Protein AF-A0A8B7V124-F1 (afdb_monomer_lite)

Organism: Castor canadensis (NCBI:txid51338)

pLDDT: mean 78.53, std 24.04, range [31.31, 98.75]

Radius of gyration: 54.56 Å; chains: 1; bounding box: 121×30×153 Å

InterPro domains:
  IPR007128 Nuclear MIS12/MIND complex subunit PMF1/Nnf1 [PF03980] (54-152)
  IPR007128 Nuclear MIS12/MIND complex subunit PMF1/Nnf1 [PTHR15459] (35-185)

Secondary structure (DSSP, 8-state):
--------------------------------PPPHHHHHHHHSHHHHHH-HHHHHHHHHHHHHHHHHHHHHHHHHHHHHTTHHHHHHHHHHHHHHTTT--SPPP---S-HHHHHHHHHHHHHHHHHHHHHHHHHHHHHHHHHHHHHHHHHHHHHHHHHHHHHHHHHHHHHHHHHHHHHHHHHHTT--------------PPP---------------

Sequence (218 aa):
MATKLTSCDKKQRSPGSLTGLVLDPSPPLPSPLPSSYQRFTDCYKHFYQLQPEMTQRIYDKFISQLQTSVREEISEIKEEGNLEAVLNSLDKIVEEGKDHKEPAWRPSGIPEKDLCSAMAPYFLQQRDTLRRHVQKQEAKNKELADAVLAGRRQVEELQQQVQARQQAWQALHKEQKELLEVLGGLSEETAQPQSTGQLRSRPCGWHTGPGQAGYENS

Structure (mmCIF, N/CA/C/O backbone):
data_AF-A0A8B7V124-F1
#
_entry.id   AF-A0A8B7V124-F1
#
loop_
_atom_site.group_PDB
_atom_site.id
_atom_site.type_symbol
_atom_site.label_atom_id
_atom_site.label_alt_id
_atom_site.label_comp_id
_atom_site.label_asym_id
_atom_site.label_entity_id
_atom_site.label_seq_id
_atom_site.pdbx_PDB_ins_code
_atom_site.Cartn_x
_atom_site.Cartn_y
_atom_site.Cartn_z
_atom_site.occupancy
_atom_site.B_iso_or_equiv
_atom_site.auth_seq_id
_atom_site.auth_comp_id
_atom_site.auth_asym_id
_atom_site.auth_atom_id
_atom_site.pdbx_PDB_model_num
ATOM 1 N N . MET A 1 1 ? -17.530 -18.420 -30.880 1.00 45.78 1 MET A N 1
ATOM 2 C CA . MET A 1 1 ? -18.142 -19.274 -29.842 1.00 45.78 1 MET A CA 1
ATOM 3 C C . MET A 1 1 ? -19.014 -18.383 -28.984 1.00 45.78 1 MET A C 1
ATOM 5 O O . MET A 1 1 ? -18.495 -17.492 -28.329 1.00 45.78 1 MET A O 1
ATOM 9 N N . ALA A 1 2 ? -20.327 -18.525 -29.134 1.00 38.59 2 ALA A N 1
ATOM 10 C CA . ALA A 1 2 ? -21.326 -17.711 -28.460 1.00 38.59 2 ALA A CA 1
ATOM 11 C C . ALA A 1 2 ? -21.760 -18.417 -27.174 1.00 38.59 2 ALA A C 1
ATOM 13 O O . ALA A 1 2 ? -22.212 -19.559 -27.236 1.00 38.59 2 ALA A O 1
ATOM 14 N N . THR A 1 3 ? -21.660 -17.739 -26.036 1.00 47.59 3 THR A N 1
ATOM 15 C CA . THR A 1 3 ? -22.292 -18.165 -24.785 1.00 47.59 3 THR A CA 1
ATOM 16 C C . THR A 1 3 ? -23.398 -17.178 -24.440 1.00 47.59 3 THR A C 1
ATOM 18 O O . THR A 1 3 ? -23.200 -15.968 -24.365 1.00 47.59 3 THR A O 1
ATOM 21 N N . LYS A 1 4 ? -24.597 -17.738 -24.317 1.00 44.16 4 LYS A N 1
ATOM 22 C CA . LYS A 1 4 ? -25.876 -17.097 -24.035 1.00 44.16 4 LYS A CA 1
ATOM 23 C C . LYS A 1 4 ? -26.302 -17.518 -22.620 1.00 44.16 4 LYS A C 1
ATOM 25 O O . LYS A 1 4 ? -26.071 -18.670 -22.268 1.00 44.16 4 LYS A O 1
ATOM 30 N N . LEU A 1 5 ? -27.050 -16.627 -21.952 1.00 39.66 5 LEU A N 1
ATOM 31 C CA . LEU A 1 5 ? -27.946 -16.848 -20.791 1.00 39.66 5 LEU A CA 1
ATOM 32 C C . LEU A 1 5 ? -27.227 -16.907 -19.425 1.00 39.66 5 LEU A C 1
ATOM 34 O O . LEU A 1 5 ? -26.161 -17.489 -19.322 1.00 39.66 5 LEU A O 1
ATOM 38 N N . THR A 1 6 ? -27.706 -16.283 -18.342 1.00 47.81 6 THR A N 1
ATOM 39 C CA . THR A 1 6 ? -29.091 -16.114 -17.836 1.00 47.81 6 THR A CA 1
ATOM 40 C C . THR A 1 6 ? -29.226 -14.788 -17.051 1.00 47.81 6 THR A C 1
ATOM 42 O O . THR A 1 6 ? -28.397 -14.493 -16.200 1.00 47.81 6 THR A O 1
ATOM 45 N N . SER A 1 7 ? -30.122 -13.861 -17.411 1.00 35.34 7 SER A N 1
ATOM 46 C CA . SER A 1 7 ? -31.487 -13.673 -16.866 1.00 35.34 7 SER A CA 1
ATOM 47 C C . SER A 1 7 ? -31.578 -13.681 -15.329 1.00 35.34 7 SER A C 1
ATOM 49 O O . SER A 1 7 ? -31.742 -14.740 -14.733 1.00 35.34 7 SER A O 1
ATOM 51 N N . CYS A 1 8 ? -31.510 -12.497 -14.703 1.00 40.81 8 CYS A N 1
ATOM 52 C CA . CYS A 1 8 ? -31.831 -12.291 -13.287 1.00 40.81 8 CYS A CA 1
ATOM 53 C C . CYS A 1 8 ? -33.260 -11.751 -13.148 1.00 40.81 8 CYS A C 1
ATOM 55 O O . CYS A 1 8 ? -33.602 -10.690 -13.674 1.00 40.81 8 CYS A O 1
ATOM 57 N N . ASP A 1 9 ? -34.069 -12.525 -12.437 1.00 39.94 9 ASP A N 1
ATOM 58 C CA . ASP A 1 9 ? -35.485 -12.337 -12.150 1.00 39.94 9 ASP A CA 1
ATOM 59 C C . ASP A 1 9 ? -35.740 -11.047 -11.351 1.00 39.94 9 ASP A C 1
ATOM 61 O O . ASP A 1 9 ? -35.278 -10.873 -10.220 1.00 39.94 9 ASP A O 1
ATOM 65 N N . LYS A 1 10 ? -36.484 -10.111 -11.947 1.00 42.22 10 LYS A N 1
ATOM 66 C CA . LYS A 1 10 ? -36.874 -8.841 -11.328 1.00 42.22 10 LYS A CA 1
ATOM 67 C C . LYS A 1 10 ? -38.241 -9.022 -10.675 1.00 42.22 10 LYS A C 1
ATOM 69 O O . LYS A 1 10 ? -39.273 -8.755 -11.284 1.00 42.22 10 LYS A O 1
ATOM 74 N N . LYS A 1 11 ? -38.257 -9.482 -9.422 1.00 42.84 11 LYS A N 1
ATOM 75 C CA . LYS A 1 11 ? -39.497 -9.656 -8.655 1.00 42.84 11 LYS A CA 1
ATOM 76 C C . LYS A 1 11 ? -40.044 -8.297 -8.207 1.00 42.84 11 LYS A C 1
ATOM 78 O O . LYS A 1 11 ? -39.643 -7.751 -7.182 1.00 42.84 11 LYS A O 1
ATOM 83 N N . GLN A 1 12 ? -40.956 -7.746 -9.007 1.00 40.50 12 GLN A N 1
ATOM 84 C CA . GLN A 1 12 ? -41.822 -6.630 -8.629 1.00 40.50 12 GLN A CA 1
ATOM 85 C C . GLN A 1 12 ? -42.711 -7.050 -7.449 1.00 40.50 12 GLN A C 1
ATOM 87 O O . GLN A 1 12 ? -43.379 -8.082 -7.497 1.00 40.50 12 GLN A O 1
ATOM 92 N N . ARG A 1 13 ? -42.721 -6.246 -6.383 1.00 34.88 13 ARG A N 1
ATOM 93 C CA . ARG A 1 13 ? -43.641 -6.379 -5.250 1.00 34.88 13 ARG A CA 1
ATOM 94 C C . ARG A 1 13 ? -44.623 -5.210 -5.322 1.00 34.88 13 ARG A C 1
ATOM 96 O O . ARG A 1 13 ? -44.212 -4.062 -5.185 1.00 34.88 13 ARG A O 1
ATOM 103 N N . SER A 1 14 ? -45.888 -5.510 -5.603 1.00 39.25 14 SER A N 1
ATOM 104 C CA . SER A 1 14 ? -46.992 -4.542 -5.621 1.00 39.25 14 SER A CA 1
ATOM 105 C C . SER A 1 14 ? -47.253 -3.952 -4.226 1.00 39.25 14 SER A C 1
ATOM 107 O O . SER A 1 14 ? -47.037 -4.651 -3.231 1.00 39.25 14 SER A O 1
ATOM 109 N N . PRO A 1 15 ? -47.755 -2.707 -4.122 1.00 39.94 15 PRO A N 1
ATOM 110 C CA . PRO A 1 15 ? -48.135 -2.117 -2.845 1.00 39.94 15 PRO A CA 1
ATOM 111 C C . PRO A 1 15 ? -49.490 -2.675 -2.392 1.00 39.94 15 PRO A C 1
ATOM 113 O O . PRO A 1 15 ? -50.513 -2.485 -3.048 1.00 39.94 15 PRO A O 1
ATOM 116 N N . GLY A 1 16 ? -49.486 -3.395 -1.271 1.00 38.00 16 GLY A N 1
ATOM 117 C CA . GLY A 1 16 ? -50.695 -3.825 -0.577 1.00 38.00 16 GLY A CA 1
ATOM 118 C C . GLY A 1 16 ? -51.297 -2.672 0.223 1.00 38.00 16 GLY A C 1
ATOM 119 O O . GLY A 1 16 ? -50.619 -2.059 1.043 1.00 38.00 16 GLY A O 1
ATOM 120 N N . SER A 1 17 ? -52.572 -2.399 -0.040 1.00 38.47 17 SER A N 1
ATOM 121 C CA . SER A 1 17 ? -53.454 -1.537 0.745 1.00 38.47 17 SER A CA 1
ATOM 122 C C . SER A 1 17 ? -53.618 -2.088 2.166 1.00 38.47 17 SER A C 1
ATOM 124 O O . SER A 1 17 ? -53.975 -3.254 2.331 1.00 38.47 17 SER A O 1
ATOM 126 N N . LEU A 1 18 ? -53.380 -1.257 3.182 1.00 40.75 18 LEU A N 1
ATOM 127 C CA . LEU A 1 18 ? -53.732 -1.539 4.575 1.00 40.75 18 LEU A CA 1
ATOM 128 C C . LEU A 1 18 ? -54.548 -0.367 5.124 1.00 40.75 18 LEU A C 1
ATOM 130 O O . LEU A 1 18 ? -54.031 0.596 5.682 1.00 40.75 18 LEU A O 1
ATOM 134 N N . THR A 1 19 ? -55.856 -0.462 4.923 1.00 41.66 19 THR A N 1
ATOM 135 C CA . THR A 1 19 ? -56.873 0.223 5.717 1.00 41.66 19 THR A CA 1
ATOM 136 C C . THR A 1 19 ? -56.871 -0.303 7.154 1.00 41.66 19 THR A C 1
ATOM 138 O O . THR A 1 19 ? -56.970 -1.509 7.358 1.00 41.66 19 THR A O 1
ATOM 141 N N . GLY A 1 20 ? -56.863 0.617 8.123 1.00 44.06 20 GLY A N 1
ATOM 142 C CA . GLY A 1 20 ? -57.422 0.412 9.463 1.00 44.06 20 GLY A CA 1
ATOM 143 C C . GLY A 1 20 ? -56.501 -0.236 10.497 1.00 44.06 20 GLY A C 1
ATOM 144 O O . GLY A 1 20 ? -56.637 -1.419 10.785 1.00 44.06 20 GLY A O 1
ATOM 145 N N . LEU A 1 21 ? -55.648 0.564 11.143 1.00 39.94 21 LEU A N 1
ATOM 146 C CA . LEU A 1 21 ? -55.142 0.241 12.478 1.00 39.94 21 LEU A CA 1
ATOM 147 C C . LEU A 1 21 ? -55.920 1.072 13.498 1.00 39.94 21 LEU A C 1
ATOM 149 O O . LEU A 1 21 ? -55.741 2.283 13.618 1.00 39.94 21 LEU A O 1
ATOM 153 N N . VAL A 1 22 ? -56.836 0.388 14.179 1.00 45.72 22 VAL A N 1
ATOM 154 C CA . VAL A 1 22 ? -57.455 0.830 15.427 1.00 45.72 22 VAL A CA 1
ATOM 155 C C . VAL A 1 22 ? -56.328 1.074 16.433 1.00 45.72 22 VAL A C 1
ATOM 157 O O . VAL A 1 22 ? -55.460 0.224 16.613 1.00 45.72 22 VAL A O 1
ATOM 160 N N . LEU A 1 23 ? -56.319 2.258 17.041 1.00 41.38 23 LEU A N 1
ATOM 161 C CA . LEU A 1 23 ? -55.441 2.600 18.156 1.00 41.38 23 LEU A CA 1
ATOM 162 C C . LEU A 1 23 ? -55.793 1.701 19.347 1.00 41.38 23 LEU A C 1
ATOM 164 O O . LEU A 1 23 ? -56.832 1.896 19.978 1.00 41.38 23 LEU A O 1
ATOM 168 N N . ASP A 1 24 ? -54.937 0.724 19.637 1.00 43.06 24 ASP A N 1
ATOM 169 C CA . ASP A 1 24 ? -54.949 0.020 20.917 1.00 43.06 24 ASP A CA 1
ATOM 170 C C . ASP A 1 24 ? -54.688 1.022 22.060 1.00 43.06 24 ASP A C 1
ATOM 172 O O . ASP A 1 24 ? -53.846 1.919 21.918 1.00 43.06 24 ASP A O 1
ATOM 176 N N . PRO A 1 25 ? -55.385 0.903 23.203 1.00 53.31 25 PRO A N 1
ATOM 177 C CA . PRO A 1 25 ? -55.109 1.726 24.370 1.00 53.31 25 PRO A CA 1
ATOM 178 C C . PRO A 1 25 ? -53.714 1.399 24.917 1.00 53.31 25 PRO A C 1
ATOM 180 O O . PRO A 1 25 ? -53.377 0.236 25.141 1.00 53.31 25 PRO A O 1
ATOM 183 N N . SER A 1 26 ? -52.909 2.444 25.136 1.00 50.06 26 SER A N 1
ATOM 184 C CA . SER A 1 26 ? -51.562 2.351 25.704 1.00 50.06 26 SER A CA 1
ATOM 185 C C . SER A 1 26 ? -51.514 1.420 26.923 1.00 50.06 26 SER A C 1
ATOM 187 O O . SER A 1 26 ? -52.350 1.562 27.823 1.00 50.06 26 SER A O 1
ATOM 189 N N . PRO A 1 27 ? -50.525 0.511 27.006 1.00 60.25 27 PRO A N 1
ATOM 190 C CA . PRO A 1 27 ? -50.343 -0.309 28.192 1.00 60.25 27 PRO A CA 1
ATOM 191 C C . PRO A 1 27 ? -50.067 0.591 29.409 1.00 60.25 27 PRO A C 1
ATOM 193 O O . PRO A 1 27 ? -49.429 1.642 29.263 1.00 60.25 27 PRO A O 1
ATOM 196 N N . PRO A 1 28 ? -50.538 0.212 30.611 1.00 58.75 28 PRO A N 1
ATOM 197 C CA . PRO A 1 28 ? -50.255 0.968 31.821 1.00 58.75 28 PRO A CA 1
ATOM 198 C C . PRO A 1 28 ? -48.741 1.080 32.014 1.00 58.75 28 PRO A C 1
ATOM 200 O O . PRO A 1 28 ? -48.007 0.102 31.854 1.00 58.75 28 PRO A O 1
ATOM 203 N N . LEU A 1 29 ? -48.292 2.299 32.330 1.00 55.34 29 LEU A N 1
ATOM 204 C CA . LEU A 1 29 ? -46.898 2.619 32.630 1.00 55.34 29 LEU A CA 1
ATOM 205 C C . LEU A 1 29 ? -46.316 1.571 33.591 1.00 55.34 29 LEU A C 1
ATOM 207 O O . LEU A 1 29 ? -46.963 1.253 34.595 1.00 55.34 29 LEU A O 1
ATOM 211 N N . PRO A 1 30 ? -45.110 1.042 33.317 1.00 55.03 30 PRO A N 1
ATOM 212 C CA . PRO A 1 30 ? -44.469 0.112 34.227 1.00 55.03 30 PRO A CA 1
ATOM 213 C C . PRO A 1 30 ? -44.322 0.806 35.581 1.00 55.03 30 PRO A C 1
ATOM 215 O O . PRO A 1 30 ? -43.822 1.930 35.660 1.00 55.03 30 PRO A O 1
ATOM 218 N N . SER A 1 31 ? -44.779 0.137 36.643 1.00 58.59 31 SER A N 1
ATOM 219 C CA . SER A 1 31 ? -44.469 0.525 38.020 1.00 58.59 31 SER A CA 1
ATOM 220 C C . SER A 1 31 ? -42.985 0.889 38.105 1.00 58.59 31 SER A C 1
ATOM 222 O O . SER A 1 31 ? -42.183 0.151 37.516 1.00 58.59 31 SER A O 1
ATOM 224 N N . PRO A 1 32 ? -42.604 1.979 38.798 1.00 56.25 32 PRO A N 1
ATOM 225 C CA . PRO A 1 32 ? -41.208 2.378 38.891 1.00 56.25 32 PRO A CA 1
ATOM 226 C C . PRO A 1 32 ? 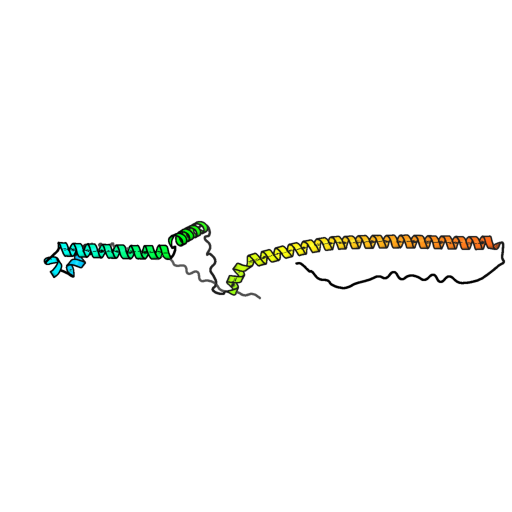-40.405 1.169 39.358 1.00 56.25 32 PRO A C 1
ATOM 228 O O . PRO A 1 32 ? -40.660 0.619 40.430 1.00 56.25 32 PRO A O 1
ATOM 231 N N . LEU A 1 33 ? -39.510 0.691 38.488 1.00 47.50 33 LEU A N 1
ATOM 232 C CA . LEU A 1 33 ? -38.660 -0.445 38.803 1.00 47.50 33 LEU A CA 1
ATOM 233 C C . LEU A 1 33 ? -37.944 -0.105 40.111 1.00 47.50 33 LEU A C 1
ATOM 235 O O . LEU A 1 33 ? -37.412 1.005 40.216 1.00 47.50 33 LEU A O 1
ATOM 239 N N . PRO A 1 34 ? -37.934 -1.017 41.099 1.00 54.59 34 PRO A N 1
ATOM 240 C CA . PRO A 1 34 ? -37.296 -0.728 42.368 1.00 54.59 34 PRO A CA 1
ATOM 241 C C . PRO A 1 34 ? -35.856 -0.322 42.094 1.00 54.59 34 PRO A C 1
ATOM 243 O O . PRO A 1 34 ? -35.172 -0.959 41.275 1.00 54.59 34 PRO A O 1
ATOM 246 N N . SER A 1 35 ? -35.438 0.772 42.733 1.00 80.62 35 SER A N 1
ATOM 247 C CA . SER A 1 35 ? -34.090 1.303 42.565 1.00 80.62 35 SER A CA 1
ATOM 248 C C . SER A 1 35 ? -33.078 0.195 42.864 1.00 80.62 35 SER A C 1
ATOM 250 O O . SER A 1 35 ? -33.352 -0.728 43.636 1.00 80.62 35 SER A O 1
ATOM 252 N N . SER A 1 36 ? -31.898 0.256 42.247 1.00 86.19 36 SER A N 1
ATOM 253 C CA . SER A 1 36 ? -30.845 -0.746 42.479 1.00 86.19 36 SER A CA 1
ATOM 254 C C . SER A 1 36 ? -30.557 -0.940 43.983 1.00 86.19 36 SER A C 1
ATOM 256 O O . SER A 1 36 ? -30.338 -2.062 44.435 1.00 86.19 36 SER A O 1
ATOM 258 N N . TYR A 1 37 ? -30.702 0.124 44.781 1.00 89.81 37 TYR A N 1
ATOM 259 C CA . TYR A 1 37 ? -30.616 0.059 46.237 1.00 89.81 37 TYR A CA 1
ATOM 260 C C . TYR A 1 37 ? -31.793 -0.674 46.896 1.00 89.81 37 TYR A C 1
ATOM 262 O O . TYR A 1 37 ? -31.568 -1.513 47.762 1.00 89.81 37 TYR A O 1
ATOM 270 N N . GLN A 1 38 ? -33.037 -0.429 46.469 1.00 90.06 38 GLN A N 1
ATOM 271 C CA . GLN A 1 38 ? -34.207 -1.147 46.996 1.00 90.06 38 GLN A CA 1
ATOM 272 C C . GLN A 1 38 ? -34.080 -2.655 46.783 1.00 90.06 38 GLN A C 1
ATOM 274 O O . GLN A 1 38 ? -34.262 -3.422 47.726 1.00 90.06 38 GLN A O 1
ATOM 279 N N . ARG A 1 39 ? -33.649 -3.074 45.587 1.00 92.00 39 ARG A N 1
ATOM 280 C CA . ARG A 1 39 ? -33.381 -4.488 45.280 1.00 92.00 39 ARG A CA 1
ATOM 281 C C . ARG A 1 39 ? -32.311 -5.080 46.196 1.00 92.00 39 ARG A C 1
ATOM 283 O O . ARG A 1 39 ? -32.465 -6.198 46.672 1.00 92.00 39 ARG A O 1
ATOM 290 N N . PHE A 1 40 ? -31.253 -4.320 46.474 1.00 90.56 40 PHE A N 1
ATOM 291 C CA . PHE A 1 40 ? -30.205 -4.725 47.407 1.00 90.56 40 PHE A CA 1
ATOM 292 C C . PHE A 1 40 ? -30.754 -4.890 48.834 1.00 90.56 40 PHE A C 1
ATOM 294 O O . PHE A 1 40 ? -30.565 -5.935 49.454 1.00 90.56 40 PHE A O 1
ATOM 301 N N . THR A 1 41 ? -31.512 -3.916 49.342 1.00 91.69 41 THR A N 1
ATOM 302 C CA . THR A 1 41 ? -32.113 -3.995 50.684 1.00 91.69 41 THR A CA 1
ATOM 303 C C . THR A 1 41 ? -33.182 -5.083 50.801 1.00 91.69 41 THR A C 1
ATOM 305 O O . THR A 1 41 ? -33.316 -5.695 51.859 1.00 91.69 41 THR A O 1
ATOM 308 N N . ASP A 1 42 ? -33.895 -5.390 49.713 1.00 91.12 42 ASP A N 1
ATOM 309 C CA . ASP A 1 42 ? -34.887 -6.467 49.659 1.00 91.12 42 ASP A CA 1
ATOM 310 C C . ASP A 1 42 ? -34.257 -7.860 49.796 1.00 91.12 42 ASP A C 1
ATOM 312 O O . ASP A 1 42 ? -34.894 -8.773 50.326 1.00 91.12 42 ASP A O 1
ATOM 316 N N . CYS A 1 43 ? -33.005 -8.032 49.369 1.00 90.00 43 CYS A N 1
ATOM 317 C CA . CYS A 1 43 ? -32.247 -9.268 49.565 1.00 90.00 43 CYS A CA 1
ATOM 318 C C . CYS A 1 43 ? -31.611 -9.361 50.963 1.00 90.00 43 CYS A C 1
ATOM 320 O O . CYS A 1 43 ? -31.381 -10.463 51.457 1.00 90.00 43 CYS A O 1
ATOM 322 N N . TYR A 1 44 ? -31.379 -8.224 51.628 1.00 89.44 44 TYR A N 1
ATOM 323 C CA . TYR A 1 44 ? -30.712 -8.135 52.935 1.00 89.44 44 TYR A CA 1
ATOM 324 C C . TYR A 1 44 ? -31.603 -7.513 54.027 1.00 89.44 44 TYR A C 1
ATOM 326 O O . TYR A 1 44 ? -31.128 -6.772 54.890 1.00 89.44 44 TYR A O 1
ATOM 334 N N . LYS A 1 45 ? -32.904 -7.844 54.028 1.00 90.12 45 LYS A N 1
ATOM 335 C CA . LYS A 1 45 ? -33.929 -7.216 54.892 1.00 90.12 45 LYS A CA 1
ATOM 336 C C . LYS A 1 45 ? -33.584 -7.221 56.378 1.00 90.12 45 LYS A C 1
ATOM 338 O O . LYS A 1 45 ? -33.771 -6.212 57.048 1.00 90.12 45 LYS A O 1
ATOM 343 N N . HIS A 1 46 ? -33.078 -8.341 56.892 1.00 89.50 46 HIS A N 1
ATOM 344 C CA . HIS A 1 46 ? -32.796 -8.489 58.322 1.00 89.50 46 HIS A CA 1
ATOM 345 C C . HIS A 1 46 ? -31.648 -7.575 58.779 1.00 89.50 46 HIS A C 1
ATOM 347 O O . HIS A 1 46 ? -31.729 -6.943 59.825 1.00 89.50 46 HIS A O 1
ATOM 353 N N . PHE A 1 47 ? -30.604 -7.445 57.955 1.00 87.50 47 PHE A N 1
ATOM 354 C CA . PHE A 1 47 ? -29.471 -6.562 58.229 1.00 87.50 47 PHE A CA 1
ATOM 355 C C . PHE A 1 47 ? -29.841 -5.084 58.040 1.00 87.50 47 PHE A C 1
ATOM 357 O O . PHE A 1 47 ? -29.493 -4.250 58.872 1.00 87.50 47 PHE A O 1
ATOM 364 N N . TYR A 1 48 ? -30.632 -4.775 57.010 1.00 89.69 48 TYR A N 1
ATOM 365 C CA . TYR A 1 48 ? -31.144 -3.428 56.761 1.00 89.69 48 TYR A CA 1
ATOM 366 C C . TYR A 1 48 ? -32.024 -2.900 57.906 1.00 89.69 48 TYR A C 1
ATOM 368 O O . TYR A 1 48 ? -31.905 -1.738 58.280 1.00 89.69 48 TYR A O 1
ATOM 376 N N . GLN A 1 49 ? -32.868 -3.753 58.500 1.00 91.38 49 GLN A N 1
ATOM 377 C CA . GLN A 1 49 ? -33.705 -3.392 59.653 1.00 91.38 49 GLN A CA 1
ATOM 378 C C . GLN A 1 49 ? -32.888 -3.104 60.920 1.00 91.38 49 GLN A C 1
ATOM 380 O O . GLN A 1 49 ? -33.284 -2.258 61.717 1.00 91.38 49 GLN A O 1
ATOM 385 N N . LEU A 1 50 ? -31.759 -3.795 61.105 1.00 92.62 50 LEU A N 1
ATOM 386 C CA . LEU A 1 50 ? -30.871 -3.608 62.255 1.00 92.62 50 LEU A CA 1
ATOM 387 C C . LEU A 1 50 ? -29.960 -2.383 62.090 1.00 92.62 50 LEU A C 1
ATOM 389 O O . LEU A 1 50 ? -29.764 -1.634 63.043 1.00 92.62 50 LEU A O 1
ATOM 393 N N . GLN A 1 51 ? -29.383 -2.189 60.898 1.00 89.50 51 GLN A N 1
ATOM 394 C CA . GLN A 1 51 ? -28.433 -1.112 60.602 1.00 89.50 51 GLN A CA 1
ATOM 395 C C . GLN A 1 51 ? -28.619 -0.559 59.173 1.00 89.50 51 GLN A C 1
ATOM 397 O O . GLN A 1 51 ? -27.863 -0.909 58.254 1.00 89.50 51 GLN A O 1
ATOM 402 N N . PRO A 1 52 ? -29.588 0.350 58.960 1.00 89.94 52 PRO A N 1
ATOM 403 C CA . PRO A 1 52 ? -29.867 0.909 57.636 1.00 89.94 52 PRO A CA 1
ATOM 404 C C . PRO A 1 52 ? -28.726 1.798 57.124 1.00 89.94 52 PRO A C 1
ATOM 406 O O . PRO A 1 52 ? -28.356 1.711 55.954 1.00 89.94 52 PRO A O 1
ATOM 409 N N . GLU A 1 53 ? -28.101 2.586 58.004 1.00 91.06 53 GLU A N 1
ATOM 410 C CA . GLU A 1 53 ? -26.977 3.467 57.652 1.00 91.06 53 GLU A CA 1
ATOM 411 C C . GLU A 1 53 ? -25.751 2.679 57.173 1.00 91.06 53 GLU A C 1
ATOM 413 O O . GLU A 1 53 ? -25.100 3.050 56.196 1.00 91.06 53 GLU A O 1
ATOM 418 N N . MET A 1 54 ? -25.438 1.563 57.841 1.00 92.19 54 MET A N 1
ATOM 419 C CA . MET A 1 54 ? -24.319 0.704 57.453 1.00 92.19 54 MET A CA 1
ATOM 420 C C . MET A 1 54 ? -24.611 -0.017 56.134 1.00 92.19 54 MET A C 1
ATOM 422 O O . MET A 1 54 ? -23.742 -0.088 55.267 1.00 92.19 54 MET A O 1
ATOM 426 N N . THR A 1 55 ? -25.845 -0.498 55.949 1.00 91.94 55 THR A N 1
ATOM 427 C CA . THR A 1 55 ? -26.292 -1.133 54.698 1.00 91.94 55 THR A CA 1
ATOM 428 C C . THR A 1 55 ? -26.157 -0.184 53.507 1.00 91.94 55 THR A C 1
ATOM 430 O O . THR A 1 55 ? -25.654 -0.587 52.458 1.00 91.94 55 THR A O 1
ATOM 433 N N . GLN A 1 56 ? -26.527 1.088 53.686 1.00 91.25 56 GLN A N 1
ATOM 434 C CA . GLN A 1 56 ? -26.366 2.114 52.660 1.00 91.25 56 GLN A CA 1
ATOM 435 C C . GLN A 1 56 ? -24.891 2.343 52.316 1.00 91.25 56 GLN A C 1
ATOM 437 O O . GLN A 1 56 ? -24.518 2.290 51.149 1.00 91.25 56 GLN A O 1
ATOM 442 N N . ARG A 1 57 ? -24.026 2.492 53.328 1.00 94.44 57 ARG A N 1
ATOM 443 C CA . ARG A 1 57 ? -22.578 2.666 53.122 1.00 94.44 57 ARG A CA 1
ATOM 444 C C . ARG A 1 57 ? -21.937 1.490 52.386 1.00 94.44 57 ARG A C 1
ATOM 446 O O . ARG A 1 57 ? -21.070 1.707 51.544 1.00 94.44 57 ARG A O 1
ATOM 453 N N . ILE A 1 58 ? -22.344 0.255 52.693 1.00 93.62 58 ILE A N 1
ATOM 454 C CA . ILE A 1 58 ? -21.855 -0.947 51.998 1.00 93.62 58 ILE A CA 1
ATOM 455 C C . ILE A 1 58 ? -22.286 -0.923 50.534 1.00 93.62 58 ILE A C 1
ATOM 457 O O . ILE A 1 58 ? -21.458 -1.157 49.658 1.00 93.62 58 ILE A O 1
ATOM 461 N N . TYR A 1 59 ? -23.556 -0.619 50.265 1.00 93.94 59 TYR A N 1
ATOM 462 C CA . TYR A 1 59 ? -24.062 -0.524 48.901 1.00 93.94 59 TYR A CA 1
ATOM 463 C C . TYR A 1 59 ? -23.341 0.567 48.101 1.00 93.94 59 TYR A C 1
ATOM 465 O O . TYR A 1 59 ? -22.854 0.300 47.004 1.00 93.94 59 TYR A O 1
ATOM 473 N N . ASP A 1 60 ? -23.200 1.767 48.664 1.00 94.38 60 ASP A N 1
ATOM 474 C CA . ASP A 1 60 ? -22.511 2.878 48.005 1.00 94.38 60 ASP A CA 1
ATOM 475 C C . ASP A 1 60 ? -21.045 2.524 47.722 1.00 94.38 60 ASP A C 1
ATOM 477 O O . ASP A 1 60 ? -20.516 2.810 46.641 1.00 94.38 60 ASP A O 1
ATOM 481 N N . LYS A 1 61 ? -20.385 1.829 48.658 1.00 96.06 61 LYS A N 1
ATOM 482 C CA . LYS A 1 61 ? -19.015 1.347 48.470 1.00 96.06 61 LYS A CA 1
ATOM 483 C C . LYS A 1 61 ? -18.928 0.281 47.380 1.00 96.06 61 LYS A C 1
ATOM 485 O O . LYS A 1 61 ? -18.033 0.359 46.547 1.00 96.06 61 LYS A O 1
ATOM 490 N N . PHE A 1 62 ? -19.858 -0.669 47.356 1.00 95.44 62 PHE A N 1
ATOM 491 C CA . PHE A 1 62 ? -19.922 -1.711 46.335 1.00 95.44 62 PHE A CA 1
ATOM 492 C C . PHE A 1 62 ? -20.129 -1.120 44.937 1.00 95.44 62 PHE A C 1
ATOM 494 O O . PHE A 1 62 ? -19.368 -1.427 44.023 1.00 95.44 62 PHE A O 1
ATOM 501 N N . ILE A 1 63 ? -21.115 -0.232 44.772 1.00 95.50 63 ILE A N 1
ATOM 502 C CA . ILE A 1 63 ? -21.415 0.387 43.477 1.00 95.50 63 ILE A CA 1
ATOM 503 C C . ILE A 1 63 ? -20.255 1.257 43.006 1.00 95.50 63 ILE A C 1
ATOM 505 O O . ILE A 1 63 ? -19.854 1.139 41.852 1.00 95.50 63 ILE A O 1
ATOM 509 N N . SER A 1 64 ? -19.688 2.090 43.884 1.00 96.06 64 SER A N 1
ATOM 510 C CA . SER A 1 64 ? -18.538 2.924 43.516 1.00 96.06 64 SER A CA 1
ATOM 511 C C . SER A 1 64 ? -17.327 2.079 43.128 1.00 96.06 64 SER A C 1
ATOM 513 O O . SER A 1 64 ? -16.745 2.320 42.078 1.00 96.06 64 SER A O 1
ATOM 515 N N . GLN A 1 65 ? -16.982 1.046 43.903 1.00 97.75 65 GLN A N 1
ATOM 516 C CA . GLN A 1 65 ? -15.867 0.156 43.568 1.00 97.75 65 GLN A CA 1
ATOM 517 C C . GLN A 1 65 ? -16.085 -0.586 42.253 1.00 97.75 65 GLN A C 1
ATOM 519 O O . GLN A 1 65 ? -15.167 -0.648 41.444 1.00 97.75 65 GLN A O 1
ATOM 524 N N . LEU A 1 66 ? -17.286 -1.115 42.017 1.00 97.25 66 LEU A N 1
ATOM 525 C CA . LEU A 1 66 ? -17.593 -1.817 40.776 1.00 97.25 66 LEU A CA 1
ATOM 526 C C . LEU A 1 66 ? -17.542 -0.872 39.568 1.00 97.25 66 LEU A C 1
ATOM 528 O O . LEU A 1 66 ? -16.948 -1.207 38.549 1.00 97.25 66 LEU A O 1
ATOM 532 N N . GLN A 1 67 ? -18.135 0.319 39.678 1.00 97.00 67 GLN A N 1
ATOM 533 C CA . GLN A 1 67 ? -18.112 1.319 38.607 1.00 97.00 67 GLN A CA 1
ATOM 534 C C . GLN A 1 67 ? -16.697 1.810 38.305 1.00 97.00 67 GLN A C 1
ATOM 536 O O . GLN A 1 67 ? -16.359 1.997 37.137 1.00 97.00 67 GLN A O 1
ATOM 541 N N . THR A 1 68 ? -15.888 2.024 39.343 1.00 97.94 68 THR A N 1
ATOM 542 C CA . THR A 1 68 ? -14.484 2.405 39.199 1.00 97.94 68 THR A CA 1
ATOM 543 C C . THR A 1 68 ? -13.689 1.280 38.554 1.00 97.94 68 THR A C 1
ATOM 545 O O . THR A 1 68 ? -13.082 1.524 37.522 1.00 97.94 68 THR A O 1
ATOM 548 N N . SER A 1 69 ? -13.798 0.047 39.055 1.00 98.38 69 SER A N 1
ATOM 549 C CA . SER A 1 69 ? -13.096 -1.115 38.500 1.00 98.38 69 SER A CA 1
ATOM 550 C C . SER A 1 69 ? -13.429 -1.344 37.025 1.00 98.38 69 SER A C 1
ATOM 552 O O . SER A 1 69 ? -12.526 -1.512 36.220 1.00 98.38 69 SER A O 1
ATOM 554 N N . VAL A 1 70 ? -14.706 -1.269 36.633 1.00 98.12 70 VAL A N 1
ATOM 555 C CA . VAL A 1 70 ? -15.095 -1.407 35.219 1.00 98.12 70 VAL A CA 1
ATOM 556 C C . VAL A 1 70 ? -14.542 -0.263 34.367 1.00 98.12 70 VAL A C 1
ATOM 558 O O . VAL A 1 70 ? -14.152 -0.476 33.222 1.00 98.12 70 VAL A O 1
ATOM 561 N N . ARG A 1 71 ? -14.521 0.968 34.889 1.00 98.12 71 ARG A N 1
ATOM 562 C CA . ARG A 1 71 ? -13.993 2.122 34.150 1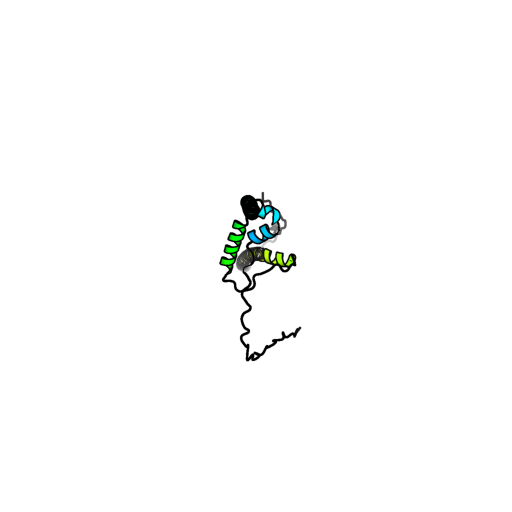.00 98.12 71 ARG A CA 1
ATOM 563 C C . ARG A 1 71 ? -12.480 2.041 33.992 1.00 98.12 71 ARG A C 1
ATOM 565 O O . ARG A 1 71 ? -11.992 2.370 32.914 1.00 98.12 71 ARG A O 1
ATOM 572 N N . GLU A 1 72 ? -11.775 1.643 35.043 1.00 98.06 72 GLU A N 1
ATOM 573 C CA . GLU A 1 72 ? -10.329 1.423 35.044 1.00 98.06 72 GLU A CA 1
ATOM 574 C C . GLU A 1 72 ? -9.981 0.321 34.048 1.00 98.06 72 GLU A C 1
ATOM 576 O O . GLU A 1 72 ? -9.250 0.606 33.112 1.00 98.06 72 GLU A O 1
ATOM 581 N N . GLU A 1 73 ? -10.646 -0.835 34.107 1.00 98.12 73 GLU A N 1
ATOM 582 C CA . GLU A 1 73 ? -10.457 -1.935 33.149 1.00 98.12 73 GLU A CA 1
ATOM 583 C C . GLU A 1 73 ? -10.656 -1.483 31.690 1.00 98.12 73 GLU A C 1
ATOM 585 O O . GLU A 1 73 ? -9.844 -1.761 30.812 1.00 98.12 73 GLU A O 1
ATOM 590 N N . ILE A 1 74 ? -11.723 -0.726 31.403 1.00 97.50 74 ILE A N 1
ATOM 591 C CA . ILE A 1 74 ? -11.951 -0.189 30.051 1.00 97.50 74 ILE A CA 1
ATOM 592 C C . ILE A 1 74 ? -10.846 0.797 29.658 1.00 97.50 74 ILE A C 1
ATOM 594 O O . ILE A 1 74 ? -10.460 0.850 28.491 1.00 97.50 74 ILE A O 1
ATOM 598 N N . SER A 1 75 ? -10.366 1.607 30.600 1.00 97.19 75 SER A N 1
ATOM 599 C CA . SER A 1 75 ? -9.306 2.584 30.339 1.00 97.19 75 SER A CA 1
ATOM 600 C C . SER A 1 75 ? -7.977 1.877 30.076 1.00 97.19 75 SER A C 1
ATOM 602 O O . SER A 1 75 ? -7.302 2.221 29.113 1.00 97.19 75 SER A O 1
ATOM 604 N N . GLU A 1 76 ? -7.677 0.819 30.824 1.00 97.88 76 GLU A N 1
ATOM 605 C CA . GLU A 1 76 ? -6.518 -0.047 30.615 1.00 97.88 76 GLU A CA 1
ATOM 606 C C . GLU A 1 76 ? -6.564 -0.718 29.238 1.00 97.88 76 GLU A C 1
ATOM 608 O O . GLU A 1 76 ? -5.618 -0.577 28.468 1.00 97.88 76 GLU A O 1
ATOM 613 N N . ILE A 1 77 ? -7.691 -1.329 28.846 1.00 97.50 77 ILE A N 1
ATOM 614 C CA . ILE A 1 77 ? -7.860 -1.918 27.502 1.00 97.50 77 ILE A CA 1
ATOM 615 C C . ILE A 1 77 ? -7.688 -0.857 26.401 1.00 97.50 77 ILE A C 1
ATOM 617 O O . ILE A 1 77 ? -7.109 -1.128 25.344 1.00 97.50 77 ILE A O 1
ATOM 621 N N . LYS A 1 78 ? -8.194 0.366 26.623 1.00 97.12 78 LYS A N 1
ATOM 622 C CA . LYS A 1 78 ? -8.024 1.491 25.691 1.00 97.12 78 LYS A CA 1
ATOM 623 C C . LYS A 1 78 ? -6.566 1.893 25.522 1.00 97.12 78 LYS A C 1
ATOM 625 O O . LYS A 1 78 ? -6.159 2.167 24.392 1.00 97.12 78 LYS A O 1
ATOM 630 N N . GLU A 1 79 ? -5.820 1.949 26.616 1.00 96.56 79 GLU A N 1
ATOM 631 C CA . GLU A 1 79 ? -4.413 2.340 26.628 1.00 96.56 79 GLU A CA 1
ATOM 632 C C . GLU A 1 79 ? -3.516 1.229 26.067 1.00 96.56 79 GLU A C 1
ATOM 634 O O . GLU A 1 79 ? -2.745 1.491 25.144 1.00 96.56 79 GLU A O 1
ATOM 639 N N . GLU A 1 80 ? -3.672 -0.016 26.529 1.00 96.19 80 GLU A N 1
ATOM 640 C CA . GLU A 1 80 ? -2.910 -1.182 26.055 1.00 96.19 80 GLU A CA 1
ATOM 641 C C . GLU A 1 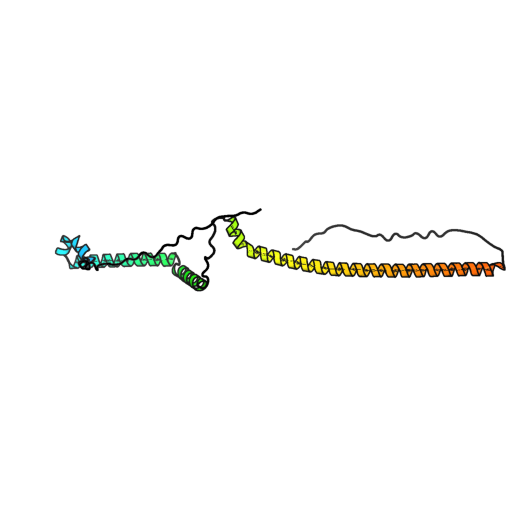80 ? -3.122 -1.417 24.556 1.00 96.19 80 GLU A C 1
ATOM 643 O O . GLU A 1 80 ? -2.170 -1.599 23.795 1.00 96.19 80 GLU A O 1
ATOM 648 N N . GLY A 1 81 ? -4.378 -1.356 24.107 1.00 94.06 81 GLY A N 1
ATOM 649 C CA . GLY A 1 81 ? -4.732 -1.517 22.700 1.00 94.06 81 GLY A CA 1
ATOM 650 C C . GLY A 1 81 ? -4.445 -0.290 21.834 1.00 94.06 81 GLY A C 1
ATOM 651 O O . GLY A 1 81 ? -4.719 -0.336 20.633 1.00 94.06 81 GLY A O 1
ATOM 652 N N . ASN A 1 82 ? -3.957 0.816 22.416 1.00 96.44 82 ASN A N 1
ATOM 653 C CA . ASN A 1 82 ? -3.815 2.116 21.754 1.00 96.44 82 ASN A CA 1
ATOM 654 C C . ASN A 1 82 ? -5.074 2.495 20.940 1.00 96.44 82 ASN A C 1
ATOM 656 O O . ASN A 1 82 ? -5.007 2.997 19.811 1.00 96.44 82 ASN A O 1
ATOM 660 N N . LEU A 1 83 ? -6.249 2.179 21.496 1.00 96.94 83 LEU A N 1
ATOM 661 C CA . LEU A 1 83 ? -7.517 2.188 20.768 1.00 96.94 83 LEU A CA 1
ATOM 662 C C . LEU A 1 83 ? -7.891 3.593 20.310 1.00 96.94 83 LEU A C 1
ATOM 664 O O . LEU A 1 83 ? -8.469 3.754 19.242 1.00 96.94 83 LEU A O 1
ATOM 668 N N . GLU A 1 84 ? -7.529 4.615 21.082 1.00 96.69 84 GLU A N 1
ATOM 669 C CA . GLU A 1 84 ? -7.799 6.004 20.721 1.00 96.69 84 GLU A CA 1
ATOM 670 C C . GLU A 1 84 ? -7.085 6.402 19.424 1.00 96.69 84 GLU A C 1
ATOM 672 O O . GLU A 1 84 ? -7.718 6.937 18.517 1.00 96.69 84 GLU A O 1
ATOM 677 N N . ALA A 1 85 ? -5.803 6.062 19.261 1.00 96.69 85 ALA A N 1
ATOM 678 C CA . ALA A 1 85 ? -5.082 6.359 18.025 1.00 96.69 85 ALA A CA 1
ATOM 679 C C . ALA A 1 85 ? -5.631 5.567 16.827 1.00 96.69 85 ALA A C 1
ATOM 681 O O . ALA A 1 85 ? -5.774 6.119 15.734 1.00 96.69 85 ALA A O 1
ATOM 682 N N . VAL A 1 86 ? -5.959 4.283 17.023 1.00 98.00 86 VAL A N 1
ATOM 683 C CA . VAL A 1 86 ? -6.502 3.421 15.960 1.00 98.00 86 VAL A CA 1
ATOM 684 C C . VAL A 1 86 ? -7.886 3.894 15.513 1.00 98.00 86 VAL A C 1
ATOM 686 O O . VAL A 1 86 ? -8.127 3.997 14.312 1.00 98.00 86 VAL A O 1
ATOM 689 N N . LEU A 1 87 ? -8.780 4.218 16.451 1.00 97.94 87 LEU A N 1
ATOM 690 C CA . LEU A 1 87 ? -10.131 4.692 16.142 1.00 97.94 87 LEU A CA 1
ATOM 691 C C . LEU A 1 87 ? -10.109 6.088 15.514 1.00 97.94 87 LEU A C 1
ATOM 693 O O . LEU A 1 87 ? -10.780 6.296 14.510 1.00 97.94 87 LEU A O 1
ATOM 697 N N . ASN A 1 88 ? -9.252 6.993 15.991 1.00 98.06 88 ASN A N 1
ATOM 698 C CA . ASN A 1 88 ? -9.066 8.299 15.352 1.00 98.06 88 ASN A CA 1
ATOM 699 C C . ASN A 1 88 ? -8.515 8.166 13.916 1.00 98.06 88 ASN A C 1
ATOM 701 O O . ASN A 1 88 ? -8.909 8.910 13.017 1.00 98.06 88 ASN A O 1
ATOM 705 N N . SER A 1 89 ? -7.610 7.210 13.674 1.00 98.00 89 SER A N 1
AT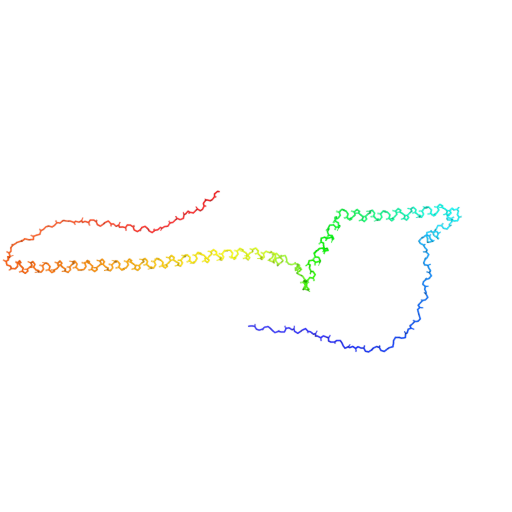OM 706 C CA . SER A 1 89 ? -7.119 6.892 12.326 1.00 98.00 89 SER A CA 1
ATOM 707 C C . SER A 1 89 ? -8.225 6.313 11.435 1.00 98.00 89 SER A C 1
ATOM 709 O O . SER A 1 89 ? -8.344 6.694 10.271 1.00 98.00 89 SER A O 1
ATOM 711 N N . LEU A 1 90 ? -9.072 5.433 11.982 1.00 97.75 90 LEU A N 1
ATOM 712 C CA . LEU A 1 90 ? -10.228 4.888 11.272 1.00 97.75 90 LEU A CA 1
ATOM 713 C C . LEU A 1 90 ? -11.225 5.988 10.894 1.00 97.75 90 LEU A C 1
ATOM 715 O O . LEU A 1 90 ? -11.647 6.029 9.741 1.00 97.75 90 LEU A O 1
ATOM 719 N N . ASP A 1 91 ? -11.547 6.895 11.818 1.00 97.81 91 ASP A N 1
ATOM 720 C CA . ASP A 1 91 ? -12.413 8.044 11.545 1.00 97.81 91 ASP A CA 1
ATOM 721 C C . ASP A 1 91 ? -11.843 8.885 10.398 1.00 97.81 91 ASP A C 1
ATOM 723 O O . ASP A 1 91 ? -12.558 9.206 9.451 1.00 97.81 91 ASP A O 1
ATOM 727 N N . LYS A 1 92 ? -10.527 9.145 10.393 1.00 97.81 92 LYS A N 1
ATOM 728 C CA . LYS A 1 92 ? -9.857 9.845 9.288 1.00 97.81 92 LYS A CA 1
ATOM 729 C C . LYS A 1 92 ? -10.017 9.120 7.945 1.00 97.81 92 LYS A C 1
ATOM 731 O O . LYS A 1 92 ? -10.332 9.761 6.947 1.00 97.81 92 LYS A O 1
ATOM 736 N N . ILE A 1 93 ? -9.828 7.799 7.908 1.00 96.56 93 ILE A N 1
ATOM 737 C CA . ILE A 1 93 ? -9.991 6.992 6.685 1.00 96.56 93 ILE A CA 1
ATOM 738 C C . ILE A 1 93 ? -11.448 7.022 6.200 1.00 96.56 93 ILE A C 1
ATOM 740 O O . ILE A 1 93 ? -11.699 7.102 4.998 1.00 96.56 93 ILE A O 1
ATOM 744 N N . VAL A 1 94 ? -12.415 6.965 7.120 1.00 95.50 94 VAL A N 1
ATOM 745 C CA . VAL A 1 94 ? -13.843 7.057 6.791 1.00 95.50 94 VAL A CA 1
ATOM 746 C C . VAL A 1 94 ? -14.165 8.422 6.192 1.00 95.50 94 VAL A C 1
ATOM 748 O O . VAL A 1 94 ? -14.858 8.468 5.179 1.00 95.50 94 VAL A O 1
ATOM 751 N N . GLU A 1 95 ? -13.637 9.506 6.765 1.00 96.12 95 GLU A N 1
ATOM 752 C CA . GLU A 1 95 ? -13.771 10.864 6.228 1.00 96.12 95 GLU A CA 1
ATOM 753 C C . GLU A 1 95 ? -13.165 10.998 4.822 1.00 96.12 95 GLU A C 1
ATOM 755 O O . GLU A 1 95 ? -13.845 11.472 3.913 1.00 96.12 95 GLU A O 1
ATOM 760 N N . GLU A 1 96 ? -11.929 10.528 4.616 1.00 95.38 96 GLU A N 1
ATOM 761 C CA . GLU A 1 96 ? -11.249 10.530 3.308 1.00 95.38 96 GLU A CA 1
ATOM 762 C C . GLU A 1 96 ? -12.013 9.707 2.252 1.00 95.38 96 GLU A C 1
ATOM 764 O O . GLU A 1 96 ? -11.991 10.027 1.065 1.00 95.38 96 GLU A O 1
ATOM 769 N N . GLY A 1 97 ? -12.714 8.653 2.679 1.00 92.38 97 GLY A N 1
ATOM 770 C CA . GLY A 1 97 ? -13.451 7.740 1.809 1.00 92.38 97 GLY A CA 1
ATOM 771 C C . GLY A 1 97 ? -14.885 8.154 1.460 1.00 92.38 97 GLY A C 1
ATOM 772 O O . GLY A 1 97 ? -15.514 7.469 0.652 1.00 92.38 97 GLY A O 1
ATOM 773 N N . LYS A 1 98 ? -15.425 9.238 2.037 1.00 93.56 98 LYS A N 1
ATOM 774 C CA . LYS A 1 98 ? -16.857 9.600 1.930 1.00 93.56 98 LYS A CA 1
ATOM 775 C C . LYS A 1 98 ? -17.374 9.766 0.503 1.00 93.56 98 LYS A C 1
ATOM 777 O O . LYS A 1 98 ? -18.544 9.482 0.238 1.00 93.56 98 LYS A O 1
ATOM 782 N N . ASP A 1 99 ? -16.516 10.212 -0.407 1.00 93.25 99 ASP A N 1
ATOM 783 C CA . ASP A 1 99 ? -16.890 10.480 -1.798 1.00 93.25 99 ASP A CA 1
ATOM 784 C C . ASP A 1 99 ? -16.958 9.204 -2.656 1.00 93.25 99 ASP A C 1
ATOM 786 O O . ASP A 1 99 ? -17.607 9.178 -3.707 1.00 93.25 99 ASP A O 1
ATOM 790 N N . HIS A 1 100 ? -16.352 8.106 -2.198 1.00 90.56 100 HIS A N 1
ATOM 791 C CA . HIS A 1 100 ? -16.344 6.827 -2.900 1.00 90.56 100 HIS A CA 1
ATOM 792 C C . HIS A 1 100 ? -17.597 6.006 -2.558 1.00 90.56 100 HIS A C 1
ATOM 794 O O . HIS A 1 100 ? -17.634 5.251 -1.591 1.00 90.56 100 HIS A O 1
ATOM 800 N N . LYS A 1 101 ? -18.647 6.134 -3.382 1.00 90.06 101 LYS A N 1
ATOM 801 C CA . LYS A 1 101 ? -19.920 5.393 -3.214 1.00 90.06 101 LYS A CA 1
ATOM 802 C C . LYS A 1 101 ? -19.890 3.953 -3.730 1.00 90.06 101 LYS A C 1
ATOM 804 O O . LYS A 1 101 ? -20.834 3.197 -3.500 1.00 90.06 101 LYS A O 1
ATOM 809 N N . GLU A 1 102 ? -18.853 3.587 -4.472 1.00 92.06 102 GLU A N 1
ATOM 810 C CA . GLU A 1 102 ? -18.702 2.238 -5.005 1.00 92.06 102 GLU A CA 1
ATOM 811 C C . GLU A 1 102 ? -18.205 1.275 -3.919 1.00 92.06 102 GLU A C 1
ATOM 813 O O . GLU A 1 102 ? -17.456 1.681 -3.026 1.00 92.06 102 GLU A O 1
ATOM 818 N N . PRO A 1 103 ? -18.588 -0.013 -3.976 1.00 89.56 103 PRO A N 1
ATOM 819 C CA . PRO A 1 103 ? -18.048 -1.012 -3.069 1.00 89.56 103 PRO A CA 1
ATOM 820 C C . PRO A 1 103 ? -16.521 -1.050 -3.158 1.00 89.56 103 PRO A C 1
ATOM 822 O O . PRO A 1 103 ? -15.951 -1.383 -4.197 1.00 89.56 103 PRO A O 1
ATOM 825 N N . ALA A 1 104 ? -15.858 -0.724 -2.051 1.00 90.19 104 ALA A N 1
ATOM 826 C CA . ALA A 1 104 ? -14.410 -0.812 -1.966 1.00 90.19 104 ALA A CA 1
ATOM 827 C C . ALA A 1 104 ? -13.942 -2.263 -2.160 1.00 90.19 104 ALA A C 1
ATOM 829 O O . ALA A 1 104 ? -14.616 -3.215 -1.755 1.00 90.19 104 ALA A O 1
ATOM 830 N N . TRP A 1 105 ? -12.754 -2.424 -2.746 1.00 90.44 105 TRP A N 1
ATOM 831 C CA . TRP A 1 105 ? -12.135 -3.733 -2.925 1.00 90.44 105 TRP A CA 1
ATOM 832 C C . TRP A 1 105 ? -12.024 -4.481 -1.586 1.00 90.44 105 TRP A C 1
ATOM 834 O O . TRP A 1 105 ? -11.790 -3.890 -0.524 1.00 90.44 105 TRP A O 1
ATOM 844 N N . ARG A 1 106 ? -12.223 -5.797 -1.639 1.00 91.69 106 ARG A N 1
ATOM 845 C CA . ARG A 1 106 ? -12.051 -6.717 -0.514 1.00 91.69 106 ARG A CA 1
ATOM 846 C C . ARG A 1 106 ? -11.181 -7.882 -0.982 1.00 91.69 106 ARG A C 1
ATOM 848 O O . ARG A 1 106 ? -11.369 -8.314 -2.124 1.00 91.69 106 ARG A O 1
ATOM 855 N N . PRO A 1 107 ? -10.277 -8.397 -0.130 1.00 91.88 107 PRO A N 1
ATOM 856 C CA . PRO A 1 107 ? -9.533 -9.610 -0.429 1.00 91.88 107 PRO A CA 1
ATOM 857 C C . PRO A 1 107 ? -10.485 -10.719 -0.858 1.00 91.88 107 PRO A C 1
ATOM 859 O O . PRO A 1 107 ? -11.507 -10.964 -0.213 1.00 91.88 107 PRO A O 1
ATOM 862 N N . SER A 1 108 ? -10.167 -11.362 -1.974 1.00 91.19 108 SER A N 1
ATOM 863 C CA . SER A 1 108 ? -11.003 -12.423 -2.532 1.00 91.19 108 SER A CA 1
ATOM 864 C C . SER A 1 108 ? -10.905 -13.728 -1.742 1.00 91.19 108 SER A C 1
ATOM 866 O O . SER A 1 108 ? -11.717 -14.628 -1.950 1.00 91.19 108 SER A O 1
ATOM 868 N N . GLY A 1 109 ? -9.910 -13.831 -0.854 1.00 93.62 109 GLY A N 1
ATOM 869 C CA . GLY A 1 109 ? -9.556 -15.061 -0.148 1.00 93.62 109 GLY A CA 1
ATOM 870 C C . GLY A 1 109 ? -8.643 -15.976 -0.967 1.00 93.62 109 GLY A C 1
ATOM 871 O O . GLY A 1 109 ? -8.296 -17.058 -0.504 1.00 93.62 109 GLY A O 1
ATOM 872 N N . ILE A 1 110 ? -8.243 -15.544 -2.169 1.00 95.50 110 ILE A N 1
ATOM 873 C CA . ILE A 1 110 ? -7.301 -16.250 -3.037 1.00 95.50 110 ILE A CA 1
ATOM 874 C C . ILE A 1 110 ? -5.995 -15.442 -3.056 1.00 95.50 110 ILE A C 1
ATOM 876 O O . ILE A 1 110 ? -5.952 -14.375 -3.683 1.00 95.50 110 ILE A O 1
ATOM 880 N N . PRO A 1 111 ? -4.934 -15.919 -2.381 1.00 94.12 111 PRO A N 1
ATOM 881 C CA . PRO A 1 111 ? -3.735 -15.123 -2.142 1.00 94.12 111 PRO A CA 1
ATOM 882 C C . PRO A 1 111 ? -3.028 -14.719 -3.438 1.00 94.12 111 PRO A C 1
ATOM 884 O O . PRO A 1 111 ? -2.562 -13.588 -3.541 1.00 94.12 111 PRO A O 1
ATOM 887 N N . GLU A 1 112 ? -2.999 -15.581 -4.458 1.00 94.81 112 GLU A N 1
ATOM 888 C CA . GLU A 1 112 ? -2.359 -15.280 -5.742 1.00 94.81 112 GLU A CA 1
ATOM 889 C C . GLU A 1 112 ? -3.030 -14.090 -6.431 1.00 94.81 112 GLU A C 1
ATOM 891 O O . GLU A 1 112 ? -2.360 -13.187 -6.929 1.00 94.81 112 GLU A O 1
ATOM 896 N N . LYS A 1 113 ? -4.367 -14.057 -6.429 1.00 92.81 113 LYS A N 1
ATOM 897 C CA . LYS A 1 113 ? -5.137 -12.984 -7.064 1.00 92.81 113 LYS A CA 1
ATOM 898 C C . LYS A 1 113 ? -4.960 -11.661 -6.323 1.00 92.81 113 LYS A C 1
ATOM 900 O O . LYS A 1 113 ? -4.766 -10.623 -6.959 1.00 92.81 113 LYS A O 1
ATOM 905 N N . ASP A 1 114 ? -5.022 -11.704 -4.997 1.00 94.44 114 ASP A N 1
ATOM 906 C CA . ASP A 1 114 ? -4.906 -10.516 -4.155 1.00 94.44 114 ASP A CA 1
ATOM 907 C C . ASP A 1 114 ? -3.479 -9.934 -4.238 1.00 94.44 114 ASP A C 1
ATOM 909 O O . ASP A 1 114 ? -3.306 -8.721 -4.393 1.00 94.44 114 ASP A O 1
ATOM 913 N N . LEU A 1 115 ? -2.458 -10.799 -4.278 1.00 93.44 115 LEU A N 1
ATOM 914 C CA . LEU A 1 115 ? -1.065 -10.405 -4.488 1.00 93.44 115 LEU A CA 1
ATOM 915 C C . LEU A 1 115 ? -0.839 -9.806 -5.881 1.00 93.44 115 LEU A C 1
ATOM 917 O O . LEU A 1 115 ? -0.193 -8.764 -5.997 1.00 93.44 115 LEU A O 1
ATOM 921 N N . CYS A 1 116 ? -1.395 -10.405 -6.940 1.00 92.12 116 CYS A N 1
ATOM 922 C CA . CYS A 1 116 ? -1.300 -9.842 -8.288 1.00 92.12 116 CYS A CA 1
ATOM 923 C C . CYS A 1 116 ? -1.854 -8.412 -8.352 1.00 92.12 116 CYS A C 1
ATOM 925 O O . CYS A 1 116 ? -1.245 -7.557 -8.993 1.00 92.12 116 CYS A O 1
ATOM 927 N N . SER A 1 117 ? -2.970 -8.136 -7.668 1.00 90.38 117 SER A N 1
ATOM 928 C CA . SER A 1 117 ? -3.544 -6.787 -7.595 1.00 90.38 117 SER A CA 1
ATOM 929 C C . SER A 1 117 ? -2.596 -5.796 -6.914 1.00 90.38 117 SER A C 1
ATOM 931 O O . SER A 1 117 ? -2.419 -4.682 -7.404 1.00 90.38 117 SER A O 1
ATOM 933 N N . ALA A 1 118 ? -1.954 -6.203 -5.815 1.00 91.44 118 ALA A N 1
ATOM 934 C CA . ALA A 1 118 ? -0.994 -5.367 -5.096 1.00 91.44 118 ALA A CA 1
ATOM 935 C C . ALA A 1 118 ? 0.304 -5.129 -5.892 1.00 91.44 118 ALA A C 1
ATOM 937 O O . ALA A 1 118 ? 0.871 -4.039 -5.852 1.00 91.44 118 ALA A O 1
ATOM 938 N N . MET A 1 119 ? 0.773 -6.133 -6.641 1.00 95.25 119 MET A N 1
ATOM 939 C CA . MET A 1 119 ? 2.029 -6.062 -7.399 1.00 95.25 119 MET A CA 1
ATOM 940 C C . MET A 1 119 ? 1.897 -5.387 -8.771 1.00 95.25 119 MET A C 1
ATOM 942 O O . MET A 1 119 ? 2.895 -4.915 -9.322 1.00 95.25 119 MET A O 1
ATOM 946 N N . ALA A 1 120 ? 0.685 -5.318 -9.328 1.00 95.56 120 ALA A N 1
ATOM 947 C CA . ALA A 1 120 ? 0.404 -4.735 -10.638 1.00 95.56 120 ALA A CA 1
ATOM 948 C C . ALA A 1 120 ? 1.085 -3.374 -10.912 1.00 95.56 120 ALA A C 1
ATOM 950 O O . ALA A 1 120 ? 1.728 -3.263 -11.962 1.00 95.56 120 ALA A O 1
ATOM 951 N N . PRO A 1 121 ? 1.017 -2.348 -10.032 1.00 96.50 121 PRO A N 1
ATOM 952 C CA . PRO A 1 121 ? 1.627 -1.046 -10.317 1.00 96.50 121 PRO A CA 1
ATOM 953 C C . PRO A 1 121 ? 3.142 -1.128 -10.557 1.00 96.50 121 PRO A C 1
ATOM 955 O O . PRO A 1 121 ? 3.650 -0.488 -11.479 1.00 96.50 121 PRO A O 1
ATOM 958 N N . TYR A 1 122 ? 3.858 -1.967 -9.805 1.00 97.00 122 TYR A N 1
ATOM 959 C CA . TYR A 1 122 ? 5.307 -2.127 -9.947 1.00 97.00 122 TYR A CA 1
ATOM 960 C C . TYR A 1 122 ? 5.685 -2.759 -11.287 1.00 97.00 122 TYR A C 1
ATOM 962 O O . TYR A 1 122 ? 6.567 -2.263 -11.992 1.00 97.00 122 TYR A O 1
ATOM 970 N N . PHE A 1 123 ? 4.983 -3.823 -11.685 1.00 97.06 123 PHE A N 1
ATOM 971 C CA . PHE A 1 123 ? 5.246 -4.483 -12.963 1.00 97.06 123 PHE A CA 1
ATOM 972 C C . PHE A 1 123 ? 4.863 -3.616 -14.160 1.00 97.06 123 PHE A C 1
ATOM 974 O O . PHE A 1 123 ? 5.560 -3.633 -15.177 1.00 97.06 123 PHE A O 1
ATOM 981 N N . LEU A 1 124 ? 3.798 -2.817 -14.046 1.00 98.00 124 LEU A N 1
ATOM 982 C CA . LEU A 1 124 ? 3.442 -1.844 -15.076 1.00 98.00 124 LEU A CA 1
ATOM 983 C C . LEU A 1 124 ? 4.533 -0.775 -15.220 1.00 98.00 124 LEU A C 1
ATOM 985 O O . LEU A 1 124 ? 5.004 -0.540 -16.333 1.00 98.00 124 LEU A O 1
ATOM 989 N N . GLN A 1 125 ? 5.019 -0.211 -14.111 1.00 98.06 125 GLN A N 1
ATOM 990 C CA . GLN A 1 125 ? 6.116 0.760 -14.130 1.00 98.06 125 GLN A CA 1
ATOM 991 C C . GLN A 1 125 ? 7.404 0.174 -14.731 1.00 98.06 125 GLN A C 1
ATOM 993 O O . GLN A 1 125 ? 8.080 0.832 -15.535 1.00 98.06 125 GLN A O 1
ATOM 998 N N . GLN A 1 126 ? 7.747 -1.066 -14.374 1.00 98.25 126 GLN A N 1
ATOM 999 C CA . GLN A 1 126 ? 8.908 -1.765 -14.923 1.00 98.25 126 GLN A CA 1
ATOM 1000 C C . GLN A 1 126 ? 8.764 -1.968 -16.434 1.00 98.25 126 GLN A C 1
ATOM 1002 O O . GLN A 1 126 ? 9.664 -1.610 -17.198 1.00 98.25 126 GLN A O 1
ATOM 1007 N N . ARG A 1 127 ? 7.614 -2.485 -16.879 1.00 98.44 127 ARG A N 1
ATOM 1008 C CA . ARG A 1 127 ? 7.308 -2.688 -18.299 1.00 98.44 127 ARG A CA 1
ATOM 1009 C C . ARG A 1 127 ? 7.424 -1.386 -19.082 1.00 98.44 127 ARG A C 1
ATOM 1011 O O . ARG A 1 127 ? 8.050 -1.364 -20.139 1.00 98.44 127 ARG A O 1
ATOM 1018 N N . ASP A 1 128 ? 6.845 -0.306 -18.573 1.00 98.50 128 ASP A N 1
ATOM 1019 C CA . ASP A 1 128 ? 6.820 0.978 -19.273 1.00 98.50 128 ASP A CA 1
ATOM 1020 C C . ASP A 1 128 ? 8.220 1.609 -19.344 1.00 98.50 128 ASP A C 1
ATOM 1022 O O . ASP A 1 128 ? 8.576 2.246 -20.338 1.00 98.50 128 ASP A O 1
ATOM 1026 N N . THR A 1 129 ? 9.057 1.377 -18.332 1.00 98.50 129 THR A N 1
ATOM 1027 C CA . THR A 1 129 ? 10.472 1.779 -18.340 1.00 98.50 129 THR A CA 1
ATOM 1028 C C . THR A 1 129 ? 11.274 1.013 -19.385 1.00 98.50 129 THR A C 1
ATOM 1030 O O . THR A 1 129 ? 11.976 1.622 -20.192 1.00 98.50 129 THR A O 1
ATOM 1033 N N . LEU A 1 130 ? 11.138 -0.313 -19.421 1.00 98.69 130 LEU A N 1
ATOM 1034 C CA . LEU A 1 130 ? 11.809 -1.147 -20.418 1.00 98.69 130 LEU A CA 1
ATOM 1035 C C . LEU A 1 130 ? 11.352 -0.803 -21.835 1.00 98.69 130 LEU A C 1
ATOM 1037 O O . LEU A 1 130 ? 12.183 -0.657 -22.728 1.00 98.69 130 LEU A O 1
ATOM 1041 N N . ARG A 1 131 ? 10.050 -0.581 -22.032 1.00 98.62 131 ARG A N 1
ATOM 1042 C CA . ARG A 1 131 ? 9.495 -0.161 -23.322 1.00 98.62 131 ARG A CA 1
ATOM 1043 C C . ARG A 1 131 ? 10.134 1.137 -23.817 1.00 98.62 131 ARG A C 1
ATOM 1045 O O . ARG A 1 131 ? 10.525 1.202 -24.978 1.00 98.62 131 ARG A O 1
ATOM 1052 N N . ARG A 1 132 ? 10.295 2.140 -22.947 1.00 98.62 132 ARG A N 1
ATOM 1053 C CA . ARG A 1 132 ? 10.982 3.397 -23.298 1.00 98.62 132 ARG A CA 1
ATOM 1054 C C . ARG A 1 132 ? 12.436 3.165 -23.713 1.00 98.62 132 ARG A C 1
ATOM 1056 O O . ARG A 1 132 ? 12.896 3.772 -24.678 1.00 98.62 132 ARG A O 1
ATOM 1063 N N . HIS A 1 133 ? 13.157 2.286 -23.018 1.00 98.62 133 HIS A N 1
ATOM 1064 C CA . HIS A 1 133 ? 14.535 1.948 -23.386 1.00 98.62 133 HIS A CA 1
ATOM 1065 C C . HIS A 1 133 ? 14.623 1.250 -24.744 1.00 98.62 133 HIS A C 1
ATOM 1067 O O . HIS A 1 133 ? 15.452 1.638 -25.565 1.00 98.62 133 HIS A O 1
ATOM 1073 N N . VAL A 1 134 ? 13.744 0.278 -24.998 1.00 98.75 134 VAL A N 1
ATOM 1074 C CA . VAL A 1 134 ? 13.679 -0.432 -26.281 1.00 98.75 134 VAL A CA 1
ATOM 1075 C C . VAL A 1 134 ? 13.388 0.546 -27.417 1.00 98.75 134 VAL A C 1
ATOM 1077 O O . VAL A 1 134 ? 14.168 0.616 -28.360 1.00 98.75 134 VAL A O 1
ATOM 1080 N N . GLN A 1 135 ? 12.365 1.393 -27.281 1.00 98.56 135 GLN A N 1
ATOM 1081 C CA . GLN A 1 135 ? 12.014 2.393 -28.298 1.00 98.56 135 GLN A CA 1
ATOM 1082 C C . GLN A 1 135 ? 13.162 3.366 -28.587 1.00 98.56 135 GLN A C 1
ATOM 1084 O O . GLN A 1 135 ? 13.440 3.689 -29.742 1.00 98.56 135 GLN A O 1
ATOM 1089 N N . LYS A 1 136 ? 13.869 3.818 -27.544 1.00 98.56 136 LYS A N 1
ATOM 1090 C CA . LYS A 1 136 ? 15.049 4.676 -27.703 1.00 98.56 136 LYS A CA 1
ATOM 1091 C C . LYS A 1 136 ? 16.147 3.972 -28.498 1.00 98.56 136 LYS A C 1
ATOM 1093 O O . LYS A 1 136 ? 16.797 4.603 -29.330 1.00 98.56 136 LYS A O 1
ATOM 1098 N N . GLN A 1 137 ? 16.372 2.690 -28.231 1.00 98.50 137 GLN A N 1
ATOM 1099 C CA . GLN A 1 137 ? 17.402 1.923 -28.918 1.00 98.50 137 GLN A CA 1
ATOM 1100 C C . GLN A 1 137 ? 17.017 1.617 -30.367 1.00 98.50 137 GLN A C 1
ATOM 1102 O O . GLN A 1 137 ? 17.860 1.737 -31.251 1.00 98.50 137 GLN A O 1
ATOM 1107 N N . GLU A 1 138 ? 15.755 1.284 -30.626 1.00 98.62 138 GLU A N 1
ATOM 1108 C CA . GLU A 1 138 ? 15.226 1.066 -31.974 1.00 98.62 138 GLU A CA 1
ATOM 1109 C C . GLU A 1 138 ? 15.335 2.328 -32.834 1.00 98.62 138 GLU A C 1
ATOM 1111 O O . GLU A 1 138 ? 15.791 2.249 -33.973 1.00 98.62 138 GLU A O 1
ATOM 1116 N N . ALA A 1 139 ? 15.002 3.499 -32.280 1.00 98.44 139 ALA A N 1
ATOM 1117 C CA . ALA A 1 139 ? 15.137 4.774 -32.981 1.00 98.44 139 ALA A CA 1
ATOM 1118 C C . ALA A 1 139 ? 16.592 5.056 -33.387 1.00 98.44 139 ALA A C 1
ATOM 1120 O O . ALA A 1 139 ? 16.863 5.365 -34.545 1.00 98.44 139 ALA A O 1
ATOM 1121 N N . LYS A 1 140 ? 17.538 4.870 -32.457 1.00 98.38 140 LYS A N 1
ATOM 1122 C CA . LYS A 1 140 ? 18.974 5.007 -32.743 1.00 98.38 140 LYS A CA 1
ATOM 1123 C C . LYS A 1 140 ? 19.461 3.995 -33.773 1.00 98.38 140 LYS A C 1
ATOM 1125 O O . LYS A 1 140 ? 20.258 4.331 -34.637 1.00 98.38 140 LYS A O 1
ATOM 1130 N N . ASN A 1 141 ? 19.009 2.747 -33.677 1.00 98.56 141 ASN A N 1
ATOM 1131 C CA . ASN A 1 141 ? 19.406 1.711 -34.623 1.00 98.56 141 ASN A CA 1
ATOM 1132 C C . ASN A 1 141 ? 18.906 2.036 -36.036 1.00 98.56 141 ASN A C 1
ATOM 1134 O O . ASN A 1 141 ? 19.644 1.870 -37.000 1.00 98.56 141 ASN A O 1
ATOM 1138 N N . LYS A 1 142 ? 17.686 2.572 -36.156 1.00 98.50 142 LYS A N 1
ATOM 1139 C CA . LYS A 1 142 ? 17.154 3.047 -37.433 1.00 98.50 142 LYS A CA 1
ATOM 1140 C C . LYS A 1 142 ? 18.008 4.173 -38.021 1.00 98.50 142 LYS A C 1
ATOM 1142 O O . LYS A 1 142 ? 18.411 4.076 -39.172 1.00 98.50 142 LYS A O 1
ATOM 1147 N N . GLU A 1 143 ? 18.340 5.186 -37.223 1.00 98.50 143 GLU A N 1
ATOM 1148 C CA . GLU A 1 143 ? 19.215 6.287 -37.648 1.00 98.50 143 GLU A CA 1
ATOM 1149 C C . GLU A 1 143 ? 20.587 5.778 -38.125 1.00 98.50 143 GLU A C 1
ATOM 1151 O O . GLU A 1 143 ? 21.070 6.162 -39.190 1.00 98.50 143 GLU A O 1
ATOM 1156 N N . LEU A 1 144 ? 21.195 4.856 -37.373 1.00 98.56 144 LEU A N 1
ATOM 1157 C CA . LEU A 1 144 ? 22.468 4.241 -37.750 1.00 98.56 144 LEU A CA 1
ATOM 1158 C C . LEU A 1 144 ? 22.351 3.400 -39.026 1.00 98.56 144 LEU A C 1
ATOM 1160 O O . LEU A 1 144 ? 23.248 3.446 -39.866 1.00 98.56 144 LEU A O 1
ATOM 1164 N N . ALA A 1 145 ? 21.265 2.646 -39.198 1.00 98.44 145 ALA A N 1
ATOM 1165 C CA . ALA A 1 145 ? 21.021 1.873 -40.410 1.00 98.44 145 ALA A CA 1
ATOM 1166 C C . ALA A 1 145 ? 20.889 2.786 -41.638 1.00 98.44 145 ALA A C 1
ATOM 1168 O O . ALA A 1 145 ? 21.510 2.515 -42.668 1.00 98.44 145 ALA A O 1
ATOM 1169 N N . ASP A 1 146 ? 20.165 3.899 -41.510 1.00 98.44 146 ASP A N 1
ATOM 1170 C CA . ASP A 1 146 ? 20.022 4.900 -42.569 1.00 98.44 146 ASP A CA 1
ATOM 1171 C C . ASP A 1 146 ? 21.382 5.531 -42.922 1.00 98.44 146 ASP A C 1
ATOM 1173 O O . ASP A 1 146 ? 21.729 5.650 -44.103 1.00 98.44 146 ASP A O 1
ATOM 1177 N N . ALA A 1 147 ? 22.205 5.850 -41.916 1.00 98.38 147 ALA A N 1
ATOM 1178 C CA . ALA A 1 147 ? 23.564 6.352 -42.115 1.00 98.38 147 ALA A CA 1
ATOM 1179 C C . ALA A 1 147 ? 24.474 5.326 -42.813 1.00 98.38 147 ALA A C 1
ATOM 1181 O O . ALA A 1 147 ? 25.232 5.680 -43.718 1.00 98.38 147 ALA A O 1
ATOM 1182 N N . VAL A 1 148 ? 24.375 4.042 -42.455 1.00 98.69 148 VAL A N 1
ATOM 1183 C CA . VAL A 1 148 ? 25.117 2.959 -43.119 1.00 98.69 148 VAL A CA 1
ATOM 1184 C C . VAL A 1 148 ? 24.686 2.813 -44.577 1.00 98.69 148 VAL A C 1
ATOM 1186 O O . VAL A 1 148 ? 25.542 2.660 -45.446 1.00 98.69 148 VAL A O 1
ATOM 1189 N N . LEU A 1 149 ? 23.386 2.877 -44.875 1.00 98.56 149 LEU A N 1
ATOM 1190 C CA . LEU A 1 149 ? 22.886 2.822 -46.252 1.00 98.56 149 LEU A CA 1
ATOM 1191 C C . LEU A 1 149 ? 23.340 4.034 -47.074 1.00 98.56 149 LEU A C 1
ATOM 1193 O O . LEU A 1 149 ? 23.719 3.884 -48.235 1.00 98.56 149 LEU A O 1
ATOM 1197 N N . ALA A 1 150 ? 23.341 5.234 -46.489 1.00 98.19 150 ALA A N 1
ATOM 1198 C CA . ALA A 1 150 ? 23.911 6.420 -47.124 1.00 98.19 150 ALA A CA 1
ATOM 1199 C C . ALA A 1 150 ? 25.416 6.249 -47.400 1.00 98.19 150 ALA A C 1
ATOM 1201 O O . ALA A 1 150 ? 25.864 6.489 -48.519 1.00 98.19 150 ALA A O 1
ATOM 1202 N N . GLY A 1 151 ? 26.174 5.744 -46.423 1.00 98.38 151 GLY A N 1
ATOM 1203 C CA . GLY A 1 151 ? 27.600 5.458 -46.578 1.00 98.38 151 GLY A CA 1
ATOM 1204 C C . GLY A 1 151 ? 27.890 4.419 -47.665 1.00 98.38 151 GLY A C 1
ATOM 1205 O O . GLY A 1 151 ? 28.799 4.615 -48.468 1.00 98.38 151 GLY A O 1
ATOM 1206 N N . ARG A 1 152 ? 27.094 3.344 -47.750 1.00 98.25 152 ARG A N 1
ATOM 1207 C CA . ARG A 1 152 ? 27.226 2.323 -48.807 1.00 98.25 152 ARG A CA 1
ATOM 1208 C C . ARG A 1 152 ? 27.023 2.915 -50.201 1.00 98.25 152 ARG A C 1
ATOM 1210 O O . ARG A 1 152 ? 27.860 2.678 -51.065 1.00 98.25 152 ARG A O 1
ATOM 1217 N N . ARG A 1 153 ? 25.993 3.749 -50.390 1.00 98.19 153 ARG A N 1
ATOM 1218 C CA . ARG A 1 153 ? 25.752 4.454 -51.663 1.00 98.19 153 ARG A CA 1
ATOM 1219 C C . ARG A 1 153 ? 26.931 5.344 -52.061 1.00 98.19 153 ARG A C 1
ATOM 1221 O O . ARG A 1 153 ? 27.381 5.285 -53.198 1.00 98.19 153 ARG A O 1
ATOM 1228 N N . GLN A 1 154 ? 27.493 6.095 -51.112 1.00 98.06 154 GLN A N 1
ATOM 1229 C CA . GLN A 1 154 ? 28.663 6.938 -51.372 1.00 98.06 154 GLN A CA 1
ATOM 1230 C C . GLN A 1 154 ? 29.881 6.120 -51.832 1.00 98.06 154 GLN A C 1
ATOM 1232 O O . GLN A 1 154 ? 30.621 6.542 -52.721 1.00 98.06 154 GLN A O 1
ATOM 1237 N N . VAL A 1 155 ? 30.107 4.952 -51.223 1.00 98.38 155 VAL A N 1
ATOM 1238 C CA . VAL A 1 155 ? 31.198 4.047 -51.612 1.00 98.38 155 VAL A CA 1
ATOM 1239 C C . VAL A 1 155 ? 30.966 3.477 -53.010 1.00 98.38 155 VAL A C 1
ATOM 1241 O O . VAL A 1 155 ? 31.906 3.443 -53.802 1.00 98.38 155 VAL A O 1
ATOM 1244 N N . GLU A 1 156 ? 29.736 3.077 -53.335 1.00 98.25 156 GLU A N 1
ATOM 1245 C CA . GLU A 1 156 ? 29.368 2.593 -54.672 1.00 98.25 156 GLU A CA 1
ATOM 1246 C C . GLU A 1 156 ? 29.606 3.664 -55.750 1.00 98.25 156 GLU A C 1
ATOM 1248 O O . GLU A 1 156 ? 30.226 3.378 -56.776 1.00 98.25 156 GLU A O 1
ATOM 1253 N N . GLU A 1 157 ? 29.203 4.913 -55.507 1.00 98.00 157 GLU A N 1
ATOM 1254 C CA . GLU A 1 157 ? 29.451 6.033 -56.425 1.00 98.00 157 GLU A CA 1
ATOM 1255 C C . GLU A 1 157 ? 30.948 6.288 -56.633 1.00 98.00 157 GLU A C 1
ATOM 1257 O O . GLU A 1 157 ? 31.417 6.437 -57.766 1.00 98.00 157 GLU A O 1
ATOM 1262 N N . LEU A 1 158 ? 31.727 6.306 -55.548 1.00 98.12 158 LEU A N 1
ATOM 1263 C CA . LEU A 1 158 ? 33.179 6.471 -55.632 1.00 98.12 158 LEU A CA 1
ATOM 1264 C C . LEU A 1 158 ? 33.827 5.320 -56.408 1.00 98.12 158 LEU A C 1
ATOM 1266 O O . LEU A 1 158 ? 34.727 5.555 -57.216 1.00 98.12 158 LEU A O 1
ATOM 1270 N N . GLN A 1 159 ? 33.356 4.089 -56.212 1.00 97.81 159 GLN A N 1
ATOM 1271 C CA . GLN A 1 159 ? 33.845 2.924 -56.943 1.00 97.81 159 GLN A CA 1
ATOM 1272 C C . GLN A 1 159 ? 33.585 3.052 -58.451 1.00 97.81 159 GLN A C 1
ATOM 1274 O O . GLN A 1 159 ? 34.496 2.812 -59.246 1.00 97.81 159 GLN A O 1
ATOM 1279 N N . GLN A 1 160 ? 32.391 3.502 -58.847 1.00 97.75 160 GLN A N 1
ATOM 1280 C CA . GLN A 1 160 ? 32.059 3.764 -60.251 1.00 97.75 160 GLN A CA 1
ATOM 1281 C C . GLN A 1 160 ? 32.942 4.864 -60.855 1.00 97.75 160 GLN A C 1
ATOM 1283 O O . GLN A 1 160 ? 33.445 4.703 -61.967 1.00 97.75 160 GLN A O 1
ATOM 1288 N N . GLN A 1 161 ? 33.199 5.954 -60.125 1.00 97.69 161 GLN A N 1
ATOM 1289 C CA . GLN A 1 161 ? 34.089 7.025 -60.590 1.00 97.69 161 GLN A CA 1
ATOM 1290 C C . GLN A 1 161 ? 35.527 6.537 -60.790 1.00 97.69 161 GLN A C 1
ATOM 1292 O O . GLN A 1 161 ? 36.165 6.873 -61.791 1.00 97.69 161 GLN A O 1
ATOM 1297 N N . VAL A 1 162 ? 36.049 5.741 -59.853 1.00 97.62 162 VAL A N 1
ATOM 1298 C CA . VAL A 1 162 ? 37.386 5.142 -59.967 1.00 97.62 162 VAL A CA 1
ATOM 1299 C C . VAL A 1 162 ? 37.456 4.222 -61.184 1.00 97.62 162 VAL A C 1
ATOM 1301 O O . VAL A 1 162 ? 38.405 4.315 -61.962 1.00 97.62 162 VAL A O 1
ATOM 1304 N N . GLN A 1 163 ? 36.439 3.385 -61.392 1.00 97.44 163 GLN A N 1
ATOM 1305 C CA . GLN A 1 163 ? 36.374 2.482 -62.538 1.00 97.44 163 GLN A CA 1
ATOM 1306 C C . GLN A 1 163 ? 36.279 3.241 -63.869 1.00 97.44 163 GLN A C 1
ATOM 1308 O O . GLN A 1 163 ? 37.011 2.922 -64.804 1.00 97.44 163 GLN A O 1
ATOM 1313 N N . ALA A 1 164 ? 35.454 4.288 -63.950 1.00 96.62 164 ALA A N 1
ATOM 1314 C CA . ALA A 1 164 ? 35.339 5.130 -65.140 1.00 96.62 164 ALA A CA 1
ATOM 1315 C C . ALA A 1 164 ? 36.669 5.824 -65.476 1.00 96.62 164 ALA A C 1
ATOM 1317 O O . ALA A 1 164 ? 37.105 5.819 -66.627 1.00 96.62 164 ALA A O 1
ATOM 1318 N N . ARG A 1 165 ? 37.366 6.362 -64.465 1.00 96.62 165 ARG A N 1
ATOM 1319 C CA . ARG A 1 165 ? 38.708 6.938 -64.647 1.00 96.62 165 ARG A CA 1
ATOM 1320 C C . ARG A 1 165 ? 39.700 5.893 -65.138 1.00 96.62 165 ARG A C 1
ATOM 1322 O O . ARG A 1 165 ? 40.457 6.173 -66.059 1.00 96.62 165 ARG A O 1
ATOM 1329 N N . GLN A 1 166 ? 39.695 4.698 -64.549 1.00 96.62 166 GLN A N 1
ATOM 1330 C CA . GLN A 1 166 ? 40.567 3.607 -64.981 1.00 96.62 166 GLN A CA 1
ATOM 1331 C C . GLN A 1 166 ? 40.322 3.244 -66.451 1.00 96.62 166 GLN A C 1
ATOM 1333 O O . GLN A 1 166 ? 41.279 3.110 -67.210 1.00 96.62 166 GLN A O 1
ATOM 1338 N N . GLN A 1 167 ? 39.061 3.124 -66.865 1.00 96.25 167 GLN A N 1
ATOM 1339 C CA . GLN A 1 167 ? 38.697 2.836 -68.253 1.00 96.25 167 GLN A CA 1
ATOM 1340 C C . GLN A 1 167 ? 39.128 3.959 -69.204 1.00 96.25 167 GLN A C 1
ATOM 1342 O O . GLN A 1 167 ? 39.688 3.670 -70.259 1.00 96.25 167 GLN A O 1
ATOM 1347 N N . ALA A 1 168 ? 38.943 5.225 -68.819 1.00 95.31 168 ALA A N 1
ATOM 1348 C CA . ALA A 1 168 ? 39.399 6.371 -69.606 1.00 95.31 168 ALA A CA 1
ATOM 1349 C C . ALA A 1 168 ? 40.925 6.362 -69.801 1.00 95.31 168 ALA A C 1
ATOM 1351 O O . ALA A 1 168 ? 41.409 6.541 -70.916 1.00 95.31 168 ALA A O 1
ATOM 1352 N N . TRP A 1 169 ? 41.686 6.072 -68.741 1.00 95.25 169 TRP A N 1
ATOM 1353 C CA . TRP A 1 169 ? 43.140 5.909 -68.830 1.00 95.25 169 TRP A CA 1
ATOM 1354 C C . TRP A 1 169 ? 43.548 4.754 -69.746 1.00 95.25 169 TRP A C 1
ATOM 1356 O O . TRP A 1 169 ? 44.481 4.891 -70.533 1.00 95.25 169 TRP A O 1
ATOM 1366 N N . GLN A 1 170 ? 42.845 3.622 -69.678 1.00 95.06 170 GLN A N 1
ATOM 1367 C CA . GLN A 1 170 ? 43.098 2.490 -70.570 1.00 95.06 170 GLN A CA 1
ATOM 1368 C C . GLN A 1 170 ? 42.796 2.824 -72.036 1.00 95.06 170 GLN A C 1
ATOM 1370 O O . GLN A 1 170 ? 43.536 2.381 -72.909 1.00 95.06 170 GLN A O 1
ATOM 1375 N N . ALA A 1 171 ? 41.735 3.586 -72.313 1.00 93.88 171 ALA A N 1
ATOM 1376 C CA . ALA A 1 171 ? 41.390 4.025 -73.664 1.00 93.88 171 ALA A CA 1
ATOM 1377 C C . ALA A 1 171 ? 42.460 4.964 -74.240 1.00 93.88 171 ALA A C 1
ATOM 1379 O O . ALA A 1 171 ? 43.006 4.672 -75.299 1.00 93.88 171 ALA A O 1
ATOM 1380 N N . LEU A 1 172 ? 42.852 5.999 -73.487 1.00 93.94 172 LEU A N 1
ATOM 1381 C CA . LEU A 1 172 ? 43.940 6.911 -73.866 1.00 93.94 172 LEU A CA 1
ATOM 1382 C C . LEU A 1 172 ? 45.251 6.164 -74.138 1.00 93.94 172 LEU A C 1
ATOM 1384 O O . LEU A 1 172 ? 45.964 6.473 -75.088 1.00 93.94 172 LEU A O 1
ATOM 1388 N N . HIS A 1 173 ? 45.573 5.160 -73.319 1.00 93.00 173 HIS A N 1
ATOM 1389 C CA . HIS A 1 173 ? 46.772 4.352 -73.525 1.00 93.00 173 HIS A CA 1
ATOM 1390 C C . HIS A 1 173 ? 46.709 3.509 -74.811 1.00 93.00 173 HIS A C 1
ATOM 1392 O O . HIS A 1 173 ? 47.725 3.351 -75.485 1.00 93.00 173 HIS A O 1
ATOM 1398 N N . LYS A 1 174 ? 45.531 2.983 -75.176 1.00 91.69 174 LYS A N 1
ATOM 1399 C CA . LYS A 1 174 ? 45.336 2.276 -76.452 1.00 91.69 174 LYS A CA 1
ATOM 1400 C C . LYS A 1 174 ? 45.496 3.219 -77.640 1.00 91.69 174 LYS A C 1
ATOM 1402 O O . LYS A 1 174 ? 46.261 2.898 -78.538 1.00 91.69 174 LYS A O 1
ATOM 1407 N N . GLU A 1 175 ? 44.864 4.389 -77.600 1.00 89.00 175 GLU A N 1
ATOM 1408 C CA . GLU A 1 175 ? 45.003 5.414 -78.645 1.00 89.00 175 GLU A CA 1
ATOM 1409 C C . GLU A 1 175 ? 46.462 5.860 -78.799 1.00 89.00 175 GLU A C 1
ATOM 1411 O O . GLU A 1 175 ? 46.974 5.958 -79.909 1.00 89.00 175 GLU A O 1
ATOM 1416 N N . GLN A 1 176 ? 47.177 6.064 -77.687 1.00 84.50 176 GLN A N 1
ATOM 1417 C CA . GLN A 1 176 ? 48.608 6.369 -77.712 1.00 84.50 176 GLN A CA 1
ATOM 1418 C C . GLN A 1 176 ? 49.416 5.253 -78.386 1.00 84.50 176 GLN A C 1
ATOM 1420 O O . GLN A 1 176 ? 50.323 5.541 -79.165 1.00 84.50 176 GLN A O 1
ATOM 1425 N N . LYS A 1 177 ? 49.108 3.987 -78.086 1.00 88.44 177 LYS A N 1
ATOM 1426 C CA . LYS A 1 177 ? 49.767 2.836 -78.704 1.00 88.44 177 LYS A CA 1
ATOM 1427 C C . LYS A 1 177 ? 49.486 2.772 -80.209 1.00 88.44 177 LYS A C 1
ATOM 1429 O O . LYS A 1 177 ? 50.423 2.598 -80.975 1.00 88.44 177 LYS A O 1
ATOM 1434 N N . GLU A 1 178 ? 48.239 2.970 -80.625 1.00 84.81 178 GLU A N 1
ATOM 1435 C CA . GLU A 1 178 ? 47.843 3.005 -82.040 1.00 84.81 178 GLU A CA 1
ATOM 1436 C C . GLU A 1 178 ? 48.521 4.165 -82.789 1.00 84.81 178 GLU A C 1
ATOM 1438 O O . GLU A 1 178 ? 49.052 3.973 -83.879 1.00 84.81 178 GLU A O 1
ATOM 1443 N N . LEU A 1 179 ? 48.599 5.357 -82.187 1.00 82.00 179 LEU A N 1
ATOM 1444 C CA . LEU A 1 179 ? 49.338 6.492 -82.750 1.00 82.00 179 LEU A CA 1
ATOM 1445 C C . LEU A 1 179 ? 50.839 6.203 -82.878 1.00 82.00 179 LEU A C 1
ATOM 1447 O O . LEU A 1 179 ? 51.450 6.587 -83.873 1.00 82.00 179 LEU A O 1
ATOM 1451 N N . LEU A 1 180 ? 51.438 5.522 -81.898 1.00 81.81 180 LEU A N 1
ATOM 1452 C CA . LEU A 1 180 ? 52.833 5.082 -81.963 1.00 81.81 180 LEU A CA 1
ATOM 1453 C C . LEU A 1 180 ? 53.055 3.998 -83.021 1.00 81.81 180 LEU A C 1
ATOM 1455 O O . LEU A 1 180 ? 54.105 4.003 -83.647 1.00 81.81 180 LEU A O 1
ATOM 1459 N N . GLU A 1 181 ? 52.095 3.107 -83.261 1.00 78.12 181 GLU A N 1
ATOM 1460 C CA . GLU A 1 181 ? 52.151 2.132 -84.358 1.00 78.12 181 GLU A CA 1
ATOM 1461 C C . GLU A 1 181 ? 52.013 2.817 -85.730 1.00 78.12 181 GLU A C 1
ATOM 1463 O O . GLU A 1 181 ? 52.721 2.458 -86.665 1.00 78.12 181 GLU A O 1
ATOM 1468 N N . VAL A 1 182 ? 51.187 3.863 -85.856 1.00 77.44 182 VAL A N 1
ATOM 1469 C CA . VAL A 1 182 ? 51.048 4.657 -87.095 1.00 77.44 182 VAL A CA 1
ATOM 1470 C C . VAL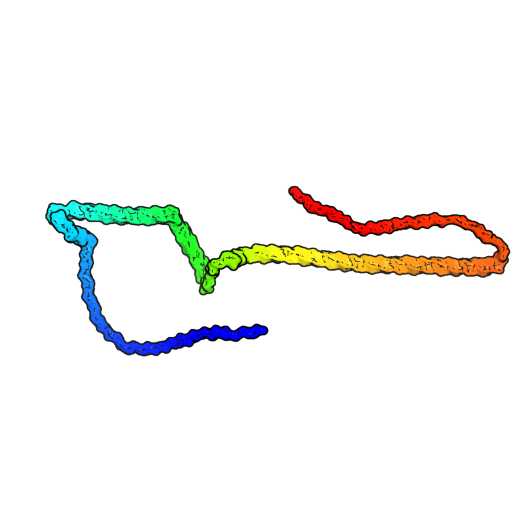 A 1 182 ? 52.287 5.519 -87.372 1.00 77.44 182 VAL A C 1
ATOM 1472 O O . VAL A 1 182 ? 52.735 5.602 -88.514 1.00 77.44 182 VAL A O 1
ATOM 1475 N N . LEU A 1 183 ? 52.869 6.144 -86.344 1.00 69.44 183 LEU A N 1
ATOM 1476 C CA . LEU A 1 183 ? 54.102 6.937 -86.461 1.00 69.44 183 LEU A CA 1
ATOM 1477 C C . LEU A 1 183 ? 55.354 6.050 -86.577 1.00 69.44 183 LEU A C 1
ATOM 1479 O O . LEU A 1 183 ? 56.299 6.400 -87.280 1.00 69.44 183 LEU A O 1
ATOM 1483 N N . GLY A 1 184 ? 55.344 4.891 -85.918 1.00 58.22 184 GLY A N 1
ATOM 1484 C CA . GLY A 1 184 ? 56.352 3.835 -86.007 1.00 58.22 184 GLY A CA 1
ATOM 1485 C C . GLY A 1 184 ? 56.240 2.992 -87.279 1.00 58.22 184 GLY A C 1
ATOM 1486 O O . GLY A 1 184 ? 57.199 2.330 -87.648 1.00 58.22 184 GLY A O 1
ATOM 1487 N N . GLY A 1 185 ? 55.137 3.092 -88.027 1.00 49.59 185 GLY A N 1
ATOM 1488 C CA . GLY A 1 185 ? 54.999 2.547 -89.382 1.00 49.59 185 GLY A CA 1
ATOM 1489 C C . GLY A 1 185 ? 55.930 3.193 -90.420 1.00 49.59 185 GLY A C 1
ATOM 1490 O O . GLY A 1 185 ? 55.942 2.771 -91.573 1.00 49.59 185 GLY A O 1
ATOM 1491 N N . LEU A 1 186 ? 56.730 4.193 -90.023 1.00 44.91 186 LEU A N 1
ATOM 1492 C CA . LEU A 1 186 ? 57.871 4.714 -90.787 1.00 44.91 186 LEU A CA 1
ATOM 1493 C C . LEU A 1 186 ? 59.245 4.223 -90.283 1.00 44.91 186 LEU A C 1
ATOM 1495 O O . LEU A 1 186 ? 60.265 4.647 -90.821 1.00 44.91 186 LEU A O 1
ATOM 1499 N N . SER A 1 187 ? 59.293 3.301 -89.317 1.00 38.66 187 SER A N 1
ATOM 1500 C CA . SER A 1 187 ? 60.505 2.573 -88.917 1.00 38.66 187 SER A CA 1
ATOM 1501 C C . SER A 1 187 ? 60.144 1.206 -88.323 1.00 38.66 187 SER A C 1
ATOM 1503 O O . SER A 1 187 ? 59.879 1.086 -87.128 1.00 38.66 187 SER A O 1
ATOM 1505 N N . GLU A 1 188 ? 60.187 0.157 -89.147 1.00 38.78 188 GLU A N 1
ATOM 1506 C CA . GLU A 1 188 ? 60.441 -1.193 -88.630 1.00 38.78 188 GLU A CA 1
ATOM 1507 C C . GLU A 1 188 ? 61.886 -1.307 -88.102 1.00 38.78 188 GLU A C 1
ATOM 1509 O O . GLU A 1 188 ? 62.752 -0.522 -88.483 1.00 38.78 188 GLU A O 1
ATOM 1514 N N . GLU A 1 189 ? 62.099 -2.328 -87.259 1.00 36.44 189 GLU A N 1
ATOM 1515 C CA . GLU A 1 189 ? 63.310 -2.719 -86.506 1.00 36.44 189 GLU A CA 1
ATOM 1516 C C . GLU A 1 189 ? 63.537 -1.947 -85.189 1.00 36.44 189 GLU A C 1
ATOM 1518 O O . GLU A 1 189 ? 63.857 -0.771 -85.177 1.00 36.44 189 GLU A O 1
ATOM 1523 N N . THR A 1 190 ? 63.469 -2.527 -83.985 1.00 37.09 190 THR A N 1
ATOM 1524 C CA . THR A 1 190 ? 63.689 -3.912 -83.537 1.00 37.09 190 THR A CA 1
ATOM 1525 C C . THR A 1 190 ? 63.214 -4.090 -82.079 1.00 37.09 190 THR A C 1
ATOM 1527 O O . THR A 1 190 ? 63.168 -3.136 -81.308 1.00 37.09 190 THR A O 1
ATOM 1530 N N . ALA A 1 191 ? 63.017 -5.363 -81.704 1.00 34.12 191 ALA A N 1
ATOM 1531 C CA . ALA A 1 191 ? 63.270 -5.967 -80.384 1.00 34.12 191 ALA A CA 1
ATOM 1532 C C . ALA A 1 191 ? 62.079 -6.300 -79.451 1.00 34.12 191 ALA A C 1
ATOM 1534 O O . ALA A 1 191 ? 61.392 -5.458 -78.882 1.00 34.12 191 ALA A O 1
ATOM 1535 N N . GLN A 1 192 ? 61.967 -7.606 -79.199 1.00 31.31 192 GLN A N 1
ATOM 1536 C CA . GLN A 1 192 ? 61.281 -8.297 -78.099 1.00 31.31 192 GLN A CA 1
ATOM 1537 C C . GLN A 1 192 ? 62.354 -9.163 -77.384 1.00 31.31 192 GLN A C 1
ATOM 1539 O O . GLN A 1 192 ? 63.375 -9.453 -78.011 1.00 31.31 192 GLN A O 1
ATOM 1544 N N . PRO A 1 193 ? 62.100 -9.810 -76.227 1.00 57.97 193 PRO A N 1
ATOM 1545 C CA . PRO A 1 193 ? 61.523 -9.383 -74.937 1.00 57.97 193 PRO A CA 1
ATOM 1546 C C . PRO A 1 193 ? 62.466 -9.723 -73.741 1.00 57.97 193 PRO A C 1
ATOM 1548 O O . PRO A 1 193 ? 63.396 -10.499 -73.909 1.00 57.97 193 PRO A O 1
ATOM 1551 N N . GLN A 1 194 ? 62.188 -9.246 -72.513 1.00 32.97 194 GLN A N 1
ATOM 1552 C CA . GLN A 1 194 ? 62.519 -9.904 -71.215 1.00 32.97 194 GLN A CA 1
ATOM 1553 C C . GLN A 1 194 ? 61.906 -9.075 -70.059 1.00 32.97 194 GLN A C 1
ATOM 1555 O O . GLN A 1 194 ? 62.108 -7.873 -69.996 1.00 32.97 194 GLN A O 1
ATOM 1560 N N . SER A 1 195 ? 60.928 -9.584 -69.301 1.00 39.50 195 SER A N 1
ATOM 1561 C CA . SER A 1 195 ? 60.992 -10.494 -68.138 1.00 39.50 195 SER A CA 1
ATOM 1562 C C . SER A 1 195 ? 61.173 -9.783 -66.783 1.00 39.50 195 SER A C 1
ATOM 1564 O O . SER A 1 195 ? 62.059 -8.958 -66.607 1.00 39.50 195 SER A O 1
ATOM 1566 N N . THR A 1 196 ? 60.370 -10.237 -65.811 1.00 39.44 196 THR A N 1
ATOM 1567 C CA . THR A 1 196 ? 60.425 -10.052 -64.344 1.00 39.44 196 THR A CA 1
ATOM 1568 C C . THR A 1 196 ? 59.793 -8.798 -63.724 1.00 39.44 196 THR A C 1
ATOM 1570 O O . THR A 1 196 ? 60.133 -7.663 -64.026 1.00 39.44 196 THR A O 1
ATOM 1573 N N . GLY A 1 197 ? 58.864 -9.034 -62.789 1.00 39.28 197 GLY A N 1
ATOM 1574 C CA . GLY A 1 197 ? 58.232 -7.988 -61.983 1.00 39.28 197 GLY A CA 1
ATOM 1575 C C . GLY A 1 197 ? 57.007 -8.471 -61.209 1.00 39.28 197 GLY A C 1
ATOM 1576 O O . GLY A 1 197 ? 55.938 -7.878 -61.296 1.00 39.28 197 GLY A O 1
ATOM 1577 N N . GLN A 1 198 ? 57.134 -9.587 -60.491 1.00 43.91 198 GLN A N 1
ATOM 1578 C CA . GLN A 1 198 ? 56.081 -10.164 -59.656 1.00 43.91 198 GLN A CA 1
ATOM 1579 C C . GLN A 1 198 ? 55.864 -9.277 -58.413 1.00 43.91 198 GLN A C 1
ATOM 1581 O O . GLN A 1 198 ? 56.505 -9.457 -57.380 1.00 43.91 198 GLN A O 1
ATOM 1586 N N . LEU A 1 199 ? 54.979 -8.281 -58.507 1.00 41.41 199 LEU A N 1
ATOM 1587 C CA . LEU A 1 199 ? 54.594 -7.439 -57.371 1.00 41.41 199 LEU A CA 1
ATOM 1588 C C . LEU A 1 199 ? 53.460 -8.105 -56.589 1.00 41.41 199 LEU A C 1
ATOM 1590 O O . LEU A 1 199 ? 52.285 -8.076 -56.942 1.00 41.41 199 LEU A O 1
ATOM 1594 N N . ARG A 1 200 ? 53.895 -8.745 -55.507 1.00 36.84 200 ARG A N 1
ATOM 1595 C CA . ARG A 1 200 ? 53.132 -9.353 -54.419 1.00 36.84 200 ARG A CA 1
ATOM 1596 C C . ARG A 1 200 ? 51.946 -8.467 -53.999 1.00 36.84 200 ARG A C 1
ATOM 1598 O O . ARG A 1 200 ? 52.126 -7.456 -53.323 1.00 36.84 200 ARG A O 1
ATOM 1605 N N . SER A 1 201 ? 50.726 -8.877 -54.338 1.00 40.66 201 SER A N 1
ATOM 1606 C CA . SER A 1 201 ? 49.510 -8.342 -53.722 1.00 40.66 201 SER A CA 1
ATOM 1607 C C . SER A 1 201 ? 49.501 -8.706 -52.235 1.00 40.66 201 SER A C 1
ATOM 1609 O O . SER A 1 201 ? 49.515 -9.882 -51.871 1.00 40.66 201 SER A O 1
ATOM 1611 N N . ARG A 1 202 ? 49.499 -7.697 -51.359 1.00 44.00 202 ARG A N 1
ATOM 1612 C CA . ARG A 1 202 ? 49.171 -7.882 -49.940 1.00 44.00 202 ARG A CA 1
ATOM 1613 C C . ARG A 1 202 ? 47.659 -8.115 -49.824 1.00 44.00 202 ARG A C 1
ATOM 1615 O O . ARG A 1 202 ? 46.909 -7.306 -50.367 1.00 44.00 202 ARG A O 1
ATOM 1622 N N . PRO A 1 203 ? 47.189 -9.152 -49.113 1.00 42.50 203 PRO A N 1
ATOM 1623 C CA . PRO A 1 203 ? 45.780 -9.256 -48.785 1.00 42.50 203 PRO A CA 1
ATOM 1624 C C . PRO A 1 203 ? 45.462 -8.264 -47.663 1.00 42.50 203 PRO A C 1
ATOM 1626 O O . PRO A 1 203 ? 46.054 -8.320 -46.584 1.00 42.50 203 PRO A O 1
ATOM 1629 N N . CYS A 1 204 ? 44.521 -7.357 -47.915 1.00 42.16 204 CYS A N 1
ATOM 1630 C CA . CYS A 1 204 ? 43.843 -6.616 -46.860 1.00 42.16 204 CYS A CA 1
ATOM 1631 C C . CYS A 1 204 ? 42.976 -7.617 -46.089 1.00 42.16 204 CYS A C 1
ATOM 1633 O O . CYS A 1 204 ? 41.950 -8.078 -46.591 1.00 42.16 204 CYS A O 1
ATOM 1635 N N . GLY A 1 205 ? 43.435 -8.009 -44.901 1.00 37.28 205 GLY A N 1
ATOM 1636 C CA . GLY A 1 205 ? 42.686 -8.872 -43.999 1.00 37.28 205 GLY A CA 1
ATOM 1637 C C . GLY A 1 205 ? 41.421 -8.168 -43.521 1.00 37.28 205 GLY A C 1
ATOM 1638 O O . GLY A 1 205 ? 41.488 -7.211 -42.754 1.00 37.28 205 GLY A O 1
ATOM 1639 N N . TRP A 1 206 ? 40.268 -8.661 -43.962 1.00 41.44 206 TRP A N 1
ATOM 1640 C CA . TRP A 1 206 ? 38.993 -8.405 -43.307 1.00 41.44 206 TRP A CA 1
ATOM 1641 C C . TRP A 1 206 ? 38.925 -9.296 -42.068 1.00 41.44 206 TRP A C 1
ATOM 1643 O O . TRP A 1 206 ? 38.622 -10.484 -42.164 1.00 41.44 206 TRP A O 1
ATOM 1653 N N . HIS A 1 207 ? 39.224 -8.736 -40.898 1.00 41.00 207 HIS A N 1
ATOM 1654 C CA . HIS A 1 207 ? 38.865 -9.382 -39.642 1.00 41.00 207 HIS A CA 1
ATOM 1655 C C . HIS A 1 207 ? 37.373 -9.169 -39.390 1.00 41.00 207 HIS A C 1
ATOM 1657 O O . HIS A 1 207 ? 36.923 -8.069 -39.082 1.00 41.00 207 HIS A O 1
ATOM 1663 N N . THR A 1 208 ? 36.620 -10.256 -39.529 1.00 48.75 208 THR A N 1
ATOM 1664 C CA . THR A 1 208 ? 35.279 -10.411 -38.958 1.00 48.75 208 THR A CA 1
ATOM 1665 C C . THR A 1 208 ? 35.461 -11.176 -37.636 1.00 48.75 208 THR A C 1
ATOM 1667 O O . THR A 1 208 ? 36.207 -12.154 -37.622 1.00 48.75 208 THR A O 1
ATOM 1670 N N . GLY A 1 209 ? 34.876 -10.678 -36.532 1.00 43.16 209 GLY A N 1
ATOM 1671 C CA . GLY A 1 209 ? 35.031 -11.177 -35.141 1.00 43.16 209 GLY A CA 1
ATOM 1672 C C . GLY A 1 209 ? 34.513 -12.610 -34.899 1.00 43.16 209 GLY A C 1
ATOM 1673 O O . GLY A 1 209 ? 34.120 -13.251 -35.873 1.00 43.16 209 GLY A O 1
ATOM 1674 N N . PRO A 1 210 ? 34.462 -13.140 -33.647 1.00 57.31 210 PRO A N 1
ATOM 1675 C CA . PRO A 1 210 ? 33.736 -12.524 -32.512 1.00 57.31 210 PRO A CA 1
ATOM 1676 C C . PRO A 1 210 ? 34.311 -12.808 -31.087 1.00 57.31 210 PRO A C 1
ATOM 1678 O O . PRO A 1 210 ? 35.229 -13.603 -30.923 1.00 57.31 210 PRO A O 1
ATOM 1681 N N . GLY A 1 211 ? 33.724 -12.210 -30.036 1.00 38.34 211 GLY A N 1
ATOM 1682 C CA . GLY A 1 211 ? 33.914 -12.619 -28.623 1.00 38.34 211 GLY A CA 1
ATOM 1683 C C . GLY A 1 211 ? 33.906 -11.432 -27.651 1.00 38.34 211 GLY A C 1
ATOM 1684 O O . GLY A 1 211 ? 34.847 -10.655 -27.621 1.00 38.34 211 GLY A O 1
ATOM 1685 N N . GLN A 1 212 ? 32.771 -11.105 -27.026 1.00 46.25 212 GLN A N 1
ATOM 1686 C CA . GLN A 1 212 ? 32.421 -11.500 -25.648 1.00 46.25 212 GLN A CA 1
ATOM 1687 C C . GLN A 1 212 ? 33.456 -11.110 -24.571 1.00 46.25 212 GLN A C 1
ATOM 1689 O O . GLN A 1 212 ? 34.395 -11.847 -24.307 1.00 46.25 212 GLN A O 1
ATOM 1694 N N . ALA A 1 213 ? 33.187 -9.997 -23.888 1.00 41.78 213 ALA A N 1
ATOM 1695 C CA . ALA A 1 213 ? 33.458 -9.749 -22.468 1.00 41.78 213 ALA A CA 1
ATOM 1696 C C . ALA A 1 213 ? 32.486 -8.616 -22.081 1.00 41.78 213 ALA A C 1
ATOM 1698 O O . ALA A 1 213 ? 32.415 -7.606 -22.772 1.00 41.78 213 ALA A O 1
ATOM 1699 N N . GLY A 1 214 ? 31.543 -8.790 -21.161 1.00 41.62 214 GLY A N 1
ATOM 1700 C CA . GLY A 1 214 ? 31.789 -9.183 -19.781 1.00 41.62 214 GLY A CA 1
ATOM 1701 C C . GLY A 1 214 ? 31.726 -7.900 -18.959 1.00 41.62 214 GLY A C 1
ATOM 1702 O O . GLY A 1 214 ? 32.714 -7.187 -18.852 1.00 41.62 214 GLY A O 1
ATOM 1703 N N . TYR A 1 215 ? 30.527 -7.561 -18.484 1.00 44.59 215 TYR A N 1
ATOM 1704 C CA . TYR A 1 215 ? 30.317 -6.500 -17.505 1.00 44.59 215 TYR A CA 1
ATOM 1705 C C . TYR A 1 215 ? 31.007 -6.905 -16.194 1.00 44.59 215 TYR A C 1
ATOM 1707 O O . T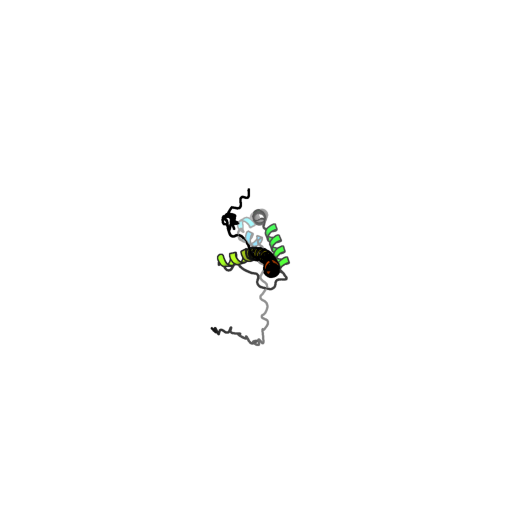YR A 1 215 ? 30.585 -7.877 -15.574 1.00 44.59 215 TYR A O 1
ATOM 1715 N N . GLU A 1 216 ? 32.003 -6.142 -15.750 1.00 47.94 216 GLU A N 1
ATOM 1716 C CA . GLU A 1 216 ? 32.427 -6.096 -14.348 1.00 47.94 216 GLU A CA 1
ATOM 1717 C C . GLU A 1 216 ? 32.107 -4.698 -13.813 1.00 47.94 216 GLU A C 1
ATOM 1719 O O . GLU A 1 216 ? 32.743 -3.711 -14.176 1.00 47.94 216 GLU A O 1
ATOM 1724 N N . ASN A 1 217 ? 31.066 -4.626 -12.981 1.00 51.84 217 ASN A N 1
ATOM 1725 C CA . ASN A 1 217 ? 30.857 -3.540 -12.032 1.00 51.84 217 ASN A CA 1
ATOM 1726 C C . ASN A 1 217 ? 31.298 -4.052 -10.657 1.00 51.84 217 ASN A C 1
ATOM 1728 O O . ASN A 1 217 ? 30.867 -5.126 -10.233 1.00 51.84 217 ASN A O 1
ATOM 1732 N N . SER A 1 218 ? 32.105 -3.252 -9.967 1.00 55.22 218 SER A N 1
ATOM 1733 C CA . SER A 1 218 ? 32.147 -3.167 -8.504 1.00 55.22 218 SER A CA 1
ATOM 1734 C C . SER A 1 218 ? 31.620 -1.801 -8.096 1.00 55.22 218 SER A C 1
ATOM 1736 O O . SER A 1 218 ? 31.891 -0.836 -8.848 1.00 55.22 218 SER A O 1
#

Foldseek 3Di:
DDDDDDDDDDDDDDDDDDPDDDDDPDDPDPDPDPPPLSVQCVVVVVVCVVCVPVSVVVVVVVVVVVVVVVVVVVVVCCVVVVVVVVVVVVVVVCVVCVVPPDDDDDPPPDVVVVVCVVCVVVVVVVVVVVVVVVVVVVVVVVVVVVVVVVVVVVVVVVVVVVVVVVVVVVVVVVVVVVVCCVVCVVDDDDDDDDDDDPDDDDDPDDDDDDDDDDDDDD